Protein AF-0000000078317691 (afdb_homodimer)

Solvent-ac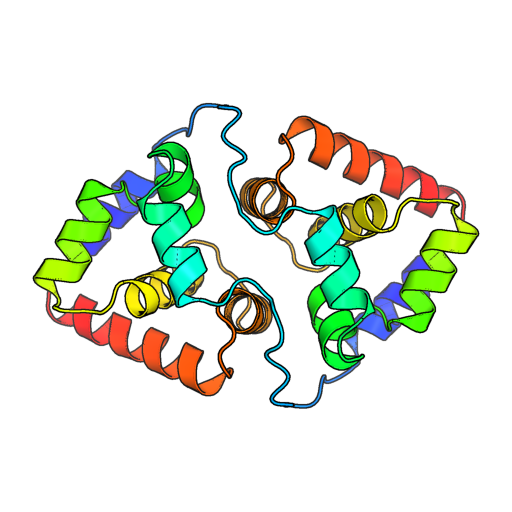cessible surface area (backbone atoms only — not comparable to full-atom values): 12173 Å² total; per-residue (Å²): 86,66,66,56,52,47,52,53,57,37,72,66,60,82,76,79,95,65,97,73,75,75,68,93,57,38,27,57,63,46,44,48,50,39,68,72,48,52,55,63,53,17,33,73,66,56,50,32,47,50,68,57,47,53,49,49,29,61,74,67,70,43,56,65,43,53,52,49,54,32,37,38,46,70,74,64,66,47,52,65,68,58,50,22,64,52,36,48,44,55,65,67,58,52,52,50,37,46,56,49,46,53,53,56,52,68,70,82,89,67,64,54,51,47,50,54,59,40,72,68,61,81,77,80,95,66,96,71,73,74,67,92,56,38,25,57,62,46,44,50,50,40,68,70,48,52,53,64,51,18,32,71,65,56,49,32,48,48,67,58,47,52,49,48,29,59,72,69,69,44,57,65,42,53,52,49,55,30,35,38,45,71,74,64,68,47,51,65,69,58,50,22,63,53,37,47,45,56,64,66,59,52,52,50,39,45,57,49,48,54,53,54,53,68,70,81

Foldseek 3Di:
DVVVVVVVVVVPDDDDFDLDQDDPQAQQNVLVCQLPDDQVSCCVQQVDGSVVLVVLCVVVVHDSSLSSLLSNCPPVVDDLVVSCRRNSHGSVSSVVSNVVVVVVVVVD/DVVVVVVVVVVPDDDDFDLDQDDPQAQQNVLVCQLPDDQVSCCVQQVDGSVVLVVLCVVVVHDSSLSSLQSNCPPVVDDLVVSCRRNSHGSVSSVVSNVVVVVVVVVD

Radius of gyration: 17.93 Å; Cα contacts (8 Å, |Δi|>4): 221; chains: 2; bounding box: 37×53×37 Å

Secondary structure (DSSP, 8-state):
-HHHHHHHHHHH-----------SS-HHHHHHHHHHS-HHHHHHHHSS-HHHHHHHHHHHT--HHHHHHHHHHHHS---HHHHHHHHT--HHHHHHHHHHHHHHHHT-/-HHHHHHHHHHH-----------SS-HHHHHHHHHHS-HHHHHHHHSS-HHHHHHHHHHHT--HHHHHHHHHHHHS---HHHHHHHHT--HHHHHHHHHHHHHHHHT-

Organism: Daucus carota subsp. sativus (NCBI:txid79200)

pLDDT: mean 83.87, std 16.39, range [43.81, 97.81]

Nearest PDB structures (foldseek):
  6jcy-assembly1_F  TM=4.961E-01  e=3.435E-01  Mycobacterium tuberculosis H37Rv
  5clv-assembly4_M  TM=7.300E-01  e=2.272E+00  Escherichia coli
  5cm3-assembly1_B  TM=6.932E-01  e=5.842E+00  Escherichia coli
  6jcy-assembly1_F  TM=4.966E-01  e=4.330E-01  Mycobacterium tuberculosis H37Rv
  5clv-assembly4_M  TM=7.297E-01  e=2.811E+00  Escherichia coli

Sequence (216 aa):
MIMYCYLRKIRSSSVPRIRDNTSSLPGFPYTLELLEGSNTQCQEMMRLSRVAYIEICNHFKQLEEKMAIFLHVISHNDRVIKVKRRFQHATHIVHKYFSRGFEWNDGVMIMYCYLRKIRSSSVPRIRDNTSSLPGFPYTLELLEGSNTQCQEMMRLSRVAYIEICNHFKQLEEKMAIFLHVISHNDRVIKVKRRFQHATHIVHKYFSRGFEWNDGV

Structure (mmCIF, N/CA/C/O backbone):
data_AF-0000000078317691-model_v1
#
loop_
_entity.id
_entity.type
_entity.pdbx_description
1 polymer 'Uncharacterized protein'
#
loop_
_atom_site.group_PDB
_atom_site.id
_atom_site.type_symbol
_atom_site.label_atom_id
_atom_site.label_alt_id
_atom_site.label_comp_id
_atom_site.label_asym_id
_atom_site.label_entity_id
_atom_site.label_seq_id
_atom_site.pdbx_PDB_ins_code
_atom_site.Cartn_x
_atom_site.Cartn_y
_atom_site.Cartn_z
_atom_site.occupancy
_atom_site.B_iso_or_equiv
_atom_site.auth_seq_id
_atom_site.auth_comp_id
_atom_site.auth_asym_id
_atom_site.auth_atom_id
_atom_site.pdbx_PDB_model_num
ATOM 1 N N . MET A 1 1 ? -2.846 28.656 -1.877 1 49.59 1 MET A N 1
ATOM 2 C CA . MET A 1 1 ? -1.564 28.875 -2.543 1 49.59 1 MET A CA 1
ATOM 3 C C . MET A 1 1 ? -0.485 27.969 -1.965 1 49.59 1 MET A C 1
ATOM 5 O O . MET A 1 1 ? 0.273 27.359 -2.711 1 49.59 1 MET A O 1
ATOM 9 N N . ILE A 1 2 ? -0.517 27.812 -0.645 1 52.53 2 ILE A N 1
ATOM 10 C CA . ILE A 1 2 ? 0.528 27.078 0.05 1 52.53 2 ILE A CA 1
ATOM 11 C C . ILE A 1 2 ? 0.474 25.609 -0.361 1 52.53 2 ILE A C 1
ATOM 13 O O . ILE A 1 2 ? 1.507 25 -0.655 1 52.53 2 ILE A O 1
ATOM 17 N N . MET A 1 3 ? -0.75 25.172 -0.416 1 55.94 3 MET A N 1
ATOM 18 C CA . MET A 1 3 ? -0.899 23.766 -0.765 1 55.94 3 MET A CA 1
ATOM 19 C C . MET A 1 3 ? -0.457 23.5 -2.201 1 55.94 3 MET A C 1
ATOM 21 O O . MET A 1 3 ? 0.204 22.5 -2.484 1 55.94 3 MET A O 1
ATOM 25 N N . TYR A 1 4 ? -0.917 24.531 -2.965 1 56.47 4 TYR A N 1
ATOM 26 C CA . TYR A 1 4 ? -0.546 24.406 -4.371 1 56.47 4 TYR A CA 1
ATOM 27 C C . TYR A 1 4 ? 0.968 24.453 -4.539 1 56.47 4 TYR A C 1
ATOM 29 O O . TYR A 1 4 ? 1.532 23.688 -5.324 1 56.47 4 TYR A O 1
ATOM 37 N N . CYS A 1 5 ? 1.5 25.453 -3.85 1 52.16 5 CYS A N 1
ATOM 38 C CA . CYS A 1 5 ? 2.951 25.578 -3.939 1 52.16 5 CYS A CA 1
ATOM 39 C C . CYS A 1 5 ? 3.639 24.297 -3.453 1 52.16 5 CYS A C 1
ATOM 41 O O . CYS A 1 5 ? 4.617 23.859 -4.051 1 52.16 5 CYS A O 1
ATOM 43 N N . TYR A 1 6 ? 3.041 23.875 -2.482 1 53.47 6 TYR A N 1
ATOM 44 C CA . TYR A 1 6 ? 3.627 22.672 -1.906 1 53.47 6 TYR A CA 1
ATOM 45 C C . TYR A 1 6 ? 3.461 21.484 -2.846 1 53.47 6 TYR A C 1
ATOM 47 O O . TYR A 1 6 ? 4.398 20.703 -3.041 1 53.47 6 TYR A O 1
ATOM 55 N N . LEU A 1 7 ? 2.338 21.531 -3.521 1 57.78 7 LEU A N 1
ATOM 56 C CA . LEU A 1 7 ? 2.057 20.438 -4.445 1 57.78 7 LEU A CA 1
ATOM 57 C C . LEU A 1 7 ? 3.008 20.484 -5.637 1 57.78 7 LEU A C 1
ATOM 59 O O . LEU A 1 7 ? 3.414 19.438 -6.145 1 57.78 7 LEU A O 1
ATOM 63 N N . ARG A 1 8 ? 3.297 21.688 -6.012 1 53.69 8 ARG A N 1
ATOM 64 C CA . ARG A 1 8 ? 4.219 21.859 -7.133 1 53.69 8 ARG A CA 1
ATOM 65 C C . ARG A 1 8 ? 5.625 21.391 -6.762 1 53.69 8 ARG A C 1
ATOM 67 O O . ARG A 1 8 ? 6.312 20.766 -7.57 1 53.69 8 ARG A O 1
ATOM 74 N N . LYS A 1 9 ? 6.059 21.844 -5.707 1 54.41 9 LYS A N 1
ATOM 75 C CA . LYS A 1 9 ? 7.391 21.438 -5.254 1 54.41 9 LYS A CA 1
ATOM 76 C C . LYS A 1 9 ? 7.5 19.922 -5.141 1 54.41 9 LYS A C 1
ATOM 78 O O . LYS A 1 9 ? 8.547 19.359 -5.434 1 54.41 9 LYS A O 1
ATOM 83 N N . ILE A 1 10 ? 6.426 19.359 -4.852 1 54.22 10 ILE A N 1
ATOM 84 C CA . ILE A 1 10 ? 6.359 17.906 -4.668 1 54.22 10 ILE A CA 1
ATOM 85 C C . ILE A 1 10 ? 6.66 17.219 -5.992 1 54.22 10 ILE A C 1
ATOM 87 O O . ILE A 1 10 ? 7.363 16.203 -6.02 1 54.22 10 ILE A O 1
ATOM 91 N N . ARG A 1 11 ? 6.215 17.734 -7.012 1 53.94 11 ARG A N 1
ATOM 92 C CA . ARG A 1 11 ? 6.336 17.062 -8.305 1 53.94 11 ARG A CA 1
ATOM 93 C C . ARG A 1 11 ? 7.781 17.078 -8.797 1 53.94 11 ARG A C 1
ATOM 95 O O . ARG A 1 11 ? 8.188 16.203 -9.57 1 53.94 11 ARG A O 1
ATOM 102 N N . SER A 1 12 ? 8.539 17.969 -8.414 1 48.34 12 SER A N 1
ATOM 103 C CA . SER A 1 12 ? 9.836 18.172 -9.047 1 48.34 12 SER A CA 1
ATOM 104 C C . SER A 1 12 ? 10.93 17.359 -8.352 1 48.34 12 SER A C 1
ATOM 106 O O . SER A 1 12 ? 12.07 17.312 -8.82 1 48.34 12 SER A O 1
ATOM 108 N N . SER A 1 13 ? 10.75 16.812 -7.27 1 48.06 13 SER A N 1
ATOM 109 C CA . SER A 1 13 ? 11.953 16.312 -6.602 1 48.06 13 SER A CA 1
ATOM 110 C C . SER A 1 13 ? 12.234 14.859 -6.965 1 48.06 13 SER A C 1
ATOM 112 O O . SER A 1 13 ? 11.383 13.992 -6.77 1 48.06 13 SER A O 1
ATOM 114 N N . SER A 1 14 ? 13.242 14.711 -7.777 1 49.84 14 SER A N 1
ATOM 115 C CA . SER A 1 14 ? 13.797 13.398 -8.078 1 49.84 14 SER A CA 1
ATOM 116 C C . SER A 1 14 ? 14.203 12.664 -6.801 1 49.84 14 SER A C 1
ATOM 118 O O . SER A 1 14 ? 14.906 13.227 -5.957 1 49.84 14 SER A O 1
ATOM 120 N N . VAL A 1 15 ? 13.617 11.711 -6.312 1 54.59 15 VAL A N 1
ATOM 121 C CA . VAL A 1 15 ? 13.938 10.961 -5.098 1 54.59 15 VAL A CA 1
ATOM 122 C C . VAL A 1 15 ? 15.125 10.039 -5.352 1 54.59 15 VAL A C 1
ATOM 124 O O . VAL A 1 15 ? 15.117 9.266 -6.312 1 54.59 15 VAL A O 1
ATOM 127 N N . PRO A 1 16 ? 16.234 10.188 -4.609 1 54.75 16 PRO A N 1
ATOM 128 C CA . PRO A 1 16 ? 17.391 9.305 -4.738 1 54.75 16 PRO A CA 1
ATOM 129 C C . PRO A 1 16 ? 17.062 7.852 -4.391 1 54.75 16 PRO A C 1
ATOM 131 O O . PRO A 1 16 ? 16.203 7.598 -3.547 1 54.75 16 PRO A O 1
ATOM 134 N N . ARG A 1 17 ? 17.812 6.805 -4.965 1 56.44 17 ARG A N 1
ATOM 135 C CA . ARG A 1 17 ? 17.672 5.367 -4.773 1 56.44 17 ARG A CA 1
ATOM 136 C C . ARG A 1 17 ? 18.375 4.918 -3.49 1 56.44 17 ARG A C 1
ATOM 138 O O . ARG A 1 17 ? 19.594 4.996 -3.381 1 56.44 17 ARG A O 1
ATOM 145 N N . ILE A 1 18 ? 17.844 4.961 -2.373 1 60.88 18 ILE A N 1
ATOM 146 C CA . ILE A 1 18 ? 18.422 4.465 -1.137 1 60.88 18 ILE A CA 1
ATOM 147 C C . ILE A 1 18 ? 17.672 3.219 -0.671 1 60.88 18 ILE A C 1
ATOM 149 O O . ILE A 1 18 ? 16.453 3.158 -0.756 1 60.88 18 ILE A O 1
ATOM 153 N N . ARG A 1 19 ? 18.656 2.227 -0.331 1 66.25 19 ARG A N 1
ATOM 154 C CA . ARG A 1 19 ? 18.047 1.061 0.309 1 66.25 19 ARG A CA 1
ATOM 155 C C . ARG A 1 19 ? 17.5 1.416 1.683 1 66.25 19 ARG A C 1
ATOM 157 O O . ARG A 1 19 ? 18.25 1.739 2.602 1 66.25 19 ARG A O 1
ATOM 164 N N . ASP A 1 20 ? 16.406 1.668 1.854 1 86.5 20 ASP A N 1
ATOM 165 C CA . ASP A 1 20 ? 15.781 2.098 3.1 1 86.5 20 ASP A 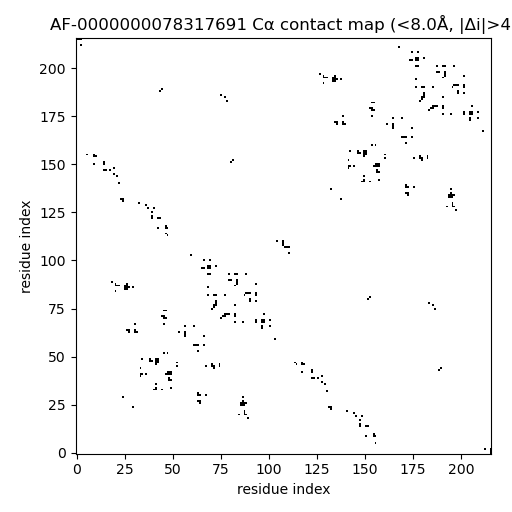CA 1
ATOM 166 C C . ASP A 1 20 ? 14.477 1.347 3.348 1 86.5 20 ASP A C 1
ATOM 168 O O . ASP A 1 20 ? 13.453 1.956 3.676 1 86.5 20 ASP A O 1
ATOM 172 N N . ASN A 1 21 ? 14.711 -0.039 3.254 1 88.69 21 ASN A N 1
ATOM 173 C CA . ASN A 1 21 ? 13.586 -0.915 3.562 1 88.69 21 ASN A CA 1
ATOM 174 C C . ASN A 1 21 ? 13.5 -1.21 5.059 1 88.69 21 ASN A C 1
ATOM 176 O O . ASN A 1 21 ? 14.242 -2.047 5.574 1 88.69 21 ASN A O 1
ATOM 180 N N . THR A 1 22 ? 12.578 -0.53 5.758 1 92.81 22 THR A N 1
ATOM 181 C CA . THR A 1 22 ? 12.547 -0.601 7.215 1 92.81 22 THR A CA 1
ATOM 182 C C . THR A 1 22 ? 11.148 -0.937 7.715 1 92.81 22 THR A C 1
ATOM 184 O O . THR A 1 22 ? 10.891 -0.909 8.922 1 92.81 22 THR A O 1
ATOM 187 N N . SER A 1 23 ? 10.242 -1.261 6.848 1 96 23 SER A N 1
ATOM 188 C CA . SER A 1 23 ? 8.867 -1.488 7.285 1 96 23 SER A CA 1
ATOM 189 C C . SER A 1 23 ? 8.758 -2.752 8.133 1 96 23 SER A C 1
ATOM 191 O O . SER A 1 23 ? 9.414 -3.756 7.848 1 96 23 SER A O 1
ATOM 193 N N . SER A 1 24 ? 7.902 -2.723 9.07 1 96.62 24 SER A N 1
ATOM 194 C CA . SER A 1 24 ? 7.68 -3.85 9.977 1 96.62 24 SER A CA 1
ATOM 195 C C . SER A 1 24 ? 6.859 -4.941 9.297 1 96.62 24 SER A C 1
ATOM 197 O O . SER A 1 24 ? 6.723 -6.043 9.836 1 96.62 24 SER A O 1
ATOM 199 N N . LEU A 1 25 ? 6.355 -4.699 8.188 1 97.31 25 LEU A N 1
ATOM 200 C CA . LEU A 1 25 ? 5.598 -5.684 7.414 1 97.31 25 LEU A CA 1
ATOM 201 C C . LEU A 1 25 ? 6.145 -5.801 5.996 1 97.31 25 LEU A C 1
ATOM 203 O O . LEU A 1 25 ? 5.547 -5.277 5.051 1 97.31 25 LEU A O 1
ATOM 207 N N . PRO A 1 26 ? 7.188 -6.609 5.832 1 97.19 26 PRO A N 1
ATOM 208 C CA . PRO A 1 26 ? 7.777 -6.75 4.5 1 97.19 26 PRO A CA 1
ATOM 209 C C . PRO A 1 26 ? 6.922 -7.598 3.562 1 97.19 26 PRO A C 1
ATOM 211 O O . PRO A 1 26 ? 5.871 -8.102 3.965 1 97.19 26 PRO A O 1
ATOM 214 N N . GLY A 1 27 ? 7.402 -7.75 2.373 1 97.12 27 GLY A N 1
ATOM 215 C CA . GLY A 1 27 ? 6.629 -8.297 1.269 1 97.12 27 GLY A CA 1
ATOM 216 C C . GLY A 1 27 ? 6.105 -9.695 1.536 1 97.12 27 GLY A C 1
ATOM 217 O O . GLY A 1 27 ? 4.934 -9.984 1.293 1 97.12 27 GLY A O 1
ATOM 218 N N . PHE A 1 28 ? 6.973 -10.547 2.064 1 96.5 28 PHE A N 1
ATOM 219 C CA . PHE A 1 28 ? 6.578 -11.945 2.234 1 96.5 28 PHE A CA 1
ATOM 220 C C . PHE A 1 28 ? 5.531 -12.078 3.334 1 96.5 28 PHE A C 1
ATOM 222 O O . PHE A 1 28 ? 4.449 -12.625 3.105 1 96.5 28 PHE A O 1
ATOM 229 N N . PRO A 1 29 ? 5.719 -11.539 4.492 1 97.38 29 PRO A N 1
ATOM 230 C CA . PRO A 1 29 ? 4.688 -11.586 5.531 1 97.38 29 PRO A CA 1
ATOM 231 C C . PRO A 1 29 ? 3.387 -10.906 5.098 1 97.38 29 PRO A C 1
ATOM 233 O O . PRO A 1 29 ? 2.299 -11.398 5.418 1 97.38 29 PRO A O 1
ATOM 236 N N . TYR A 1 30 ? 3.471 -9.82 4.398 1 97.5 30 TYR A N 1
ATOM 237 C CA . TYR A 1 30 ? 2.283 -9.164 3.865 1 97.5 30 TYR A CA 1
ATOM 238 C C . TYR A 1 30 ? 1.489 -10.109 2.971 1 97.5 30 TYR A C 1
ATOM 240 O O . TYR A 1 30 ? 0.264 -10.195 3.082 1 97.5 30 TYR A O 1
ATOM 248 N N . THR A 1 31 ? 2.213 -10.812 2.131 1 97.75 31 THR A N 1
ATOM 249 C CA . THR A 1 31 ? 1.567 -11.742 1.213 1 97.75 31 THR A CA 1
ATOM 250 C C . THR A 1 31 ? 0.883 -12.867 1.98 1 97.75 31 THR A C 1
ATOM 252 O O . THR A 1 31 ? -0.246 -13.25 1.661 1 97.75 31 THR A O 1
ATOM 255 N N . LEU A 1 32 ? 1.517 -13.312 2.961 1 97 32 LEU A N 1
ATOM 256 C CA . LEU A 1 32 ? 0.935 -14.383 3.771 1 97 32 LEU A CA 1
ATOM 257 C C . LEU A 1 32 ? -0.312 -13.891 4.5 1 97 32 LEU A C 1
ATOM 259 O O . LEU A 1 32 ? -1.289 -14.625 4.633 1 97 32 LEU A O 1
ATOM 263 N N . GLU A 1 33 ? -0.296 -12.688 5.035 1 96.62 33 GLU A N 1
ATOM 264 C CA . GLU A 1 33 ? -1.475 -12.109 5.676 1 96.62 33 GLU A CA 1
ATOM 265 C C . GLU A 1 33 ? -2.668 -12.094 4.723 1 96.62 33 GLU A C 1
ATOM 267 O 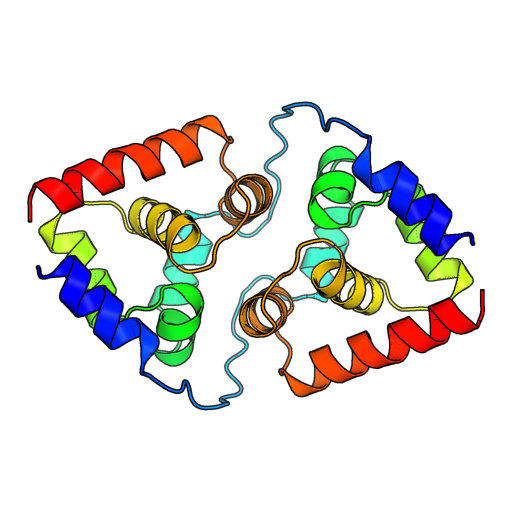O . GLU A 1 33 ? -3.801 -12.359 5.137 1 96.62 33 GLU A O 1
ATOM 272 N N . LEU A 1 34 ? -2.396 -11.734 3.465 1 96.12 34 LEU A N 1
ATOM 273 C CA . LEU A 1 34 ? -3.469 -11.695 2.475 1 96.12 34 LEU A CA 1
ATOM 274 C C . LEU A 1 34 ? -4.027 -13.094 2.225 1 96.12 34 LEU A C 1
ATOM 276 O O . LEU A 1 34 ? -5.246 -13.266 2.127 1 96.12 34 LEU A O 1
ATOM 280 N N . LEU A 1 35 ? -3.117 -14.07 2.205 1 95.38 35 LEU A N 1
ATOM 281 C CA . LEU A 1 35 ? -3.518 -15.438 1.901 1 95.38 35 LEU A CA 1
ATOM 282 C C . LEU A 1 35 ? -4.211 -16.078 3.098 1 95.38 35 LEU A C 1
ATOM 284 O O . LEU A 1 35 ? -4.98 -17.031 2.938 1 95.38 35 LEU A O 1
ATOM 288 N N . GLU A 1 36 ? -3.969 -15.547 4.258 1 94.62 36 GLU A N 1
ATOM 289 C CA . GLU A 1 36 ? -4.582 -16.078 5.473 1 94.62 36 GLU A CA 1
ATOM 290 C C . GLU A 1 36 ? -5.84 -15.289 5.84 1 94.62 36 GLU A C 1
ATOM 292 O O . GLU A 1 36 ? -6.59 -15.688 6.73 1 94.62 36 GLU A O 1
ATOM 297 N N . GLY A 1 37 ? -6.02 -14.195 5.215 1 92 37 GLY A N 1
AT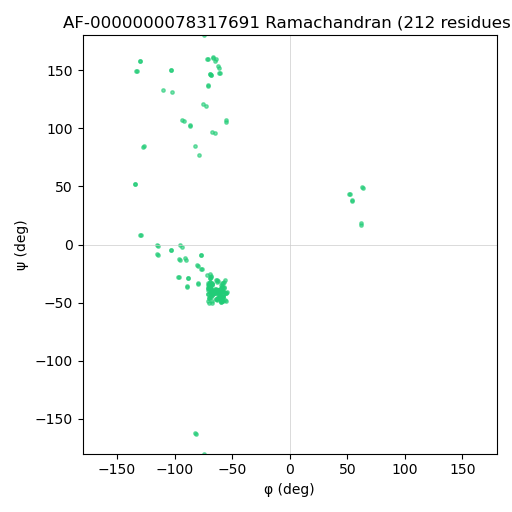OM 298 C CA . GLY A 1 37 ? -7.184 -13.367 5.465 1 92 37 GLY A CA 1
ATOM 299 C C . GLY A 1 37 ? -8.422 -13.828 4.719 1 92 37 GLY A C 1
ATOM 300 O O . GLY A 1 37 ? -8.523 -14.992 4.336 1 92 37 GLY A O 1
ATOM 301 N N . SER A 1 38 ? -9.359 -12.945 4.625 1 92.19 38 SER A N 1
ATOM 302 C CA . SER A 1 38 ? -10.609 -13.258 3.936 1 92.19 38 SER A CA 1
ATOM 303 C C . SER A 1 38 ? -10.406 -13.336 2.428 1 92.19 38 SER A C 1
ATOM 305 O O . SER A 1 38 ? -9.469 -12.742 1.893 1 92.19 38 SER A O 1
ATOM 307 N N . ASN A 1 39 ? -11.297 -13.977 1.768 1 93 39 ASN A N 1
ATOM 308 C CA . ASN A 1 39 ? -11.273 -14.016 0.309 1 93 39 ASN A CA 1
ATOM 309 C C . ASN A 1 39 ? -11.469 -12.625 -0.293 1 93 39 ASN A C 1
ATOM 311 O O . ASN A 1 39 ? -10.922 -12.32 -1.354 1 93 39 ASN A O 1
ATOM 315 N N . THR A 1 40 ? -12.211 -11.82 0.426 1 92.81 40 THR A N 1
ATOM 316 C CA . THR A 1 40 ? -12.453 -10.453 -0.026 1 92.81 40 THR A CA 1
ATOM 317 C C . THR A 1 40 ? -11.148 -9.672 -0.107 1 92.81 40 THR A C 1
ATOM 319 O O . THR A 1 40 ? -10.906 -8.953 -1.081 1 92.81 40 THR A O 1
ATOM 322 N N . GLN A 1 41 ? -10.297 -9.898 0.843 1 94.56 41 GLN A N 1
ATOM 323 C CA . GLN A 1 41 ? -9.016 -9.195 0.853 1 94.56 41 GLN A CA 1
ATOM 324 C C . GLN A 1 41 ? -8.141 -9.641 -0.313 1 94.56 41 GLN A C 1
ATOM 326 O O . GLN A 1 41 ? -7.484 -8.812 -0.955 1 94.56 41 GLN A O 1
ATOM 331 N N . CYS A 1 42 ? -8.109 -10.875 -0.531 1 94.44 42 CYS A N 1
ATOM 332 C CA . CYS A 1 42 ? -7.32 -11.406 -1.634 1 94.44 42 CYS A CA 1
ATOM 333 C C . CYS A 1 42 ? -7.824 -10.875 -2.973 1 94.44 42 CYS A C 1
ATOM 335 O O . CYS A 1 42 ? -7.035 -10.438 -3.811 1 94.44 42 CYS A O 1
ATOM 337 N N . GLN A 1 43 ? -9.156 -10.906 -3.135 1 93.81 43 GLN A N 1
ATOM 338 C CA . GLN A 1 43 ? -9.766 -10.406 -4.363 1 93.81 43 GLN A CA 1
ATOM 339 C C . GLN A 1 43 ? -9.461 -8.922 -4.559 1 93.81 43 GLN A C 1
ATOM 341 O O . GLN A 1 43 ? -9.148 -8.492 -5.672 1 93.81 43 GLN A O 1
ATOM 346 N N . GLU A 1 44 ? -9.562 -8.234 -3.516 1 92.94 44 GLU A N 1
ATOM 347 C CA . GLU A 1 44 ? -9.352 -6.793 -3.602 1 92.94 44 GLU A CA 1
ATOM 348 C C . GLU A 1 44 ? -7.895 -6.465 -3.898 1 92.94 44 GLU A C 1
ATOM 350 O O . GLU A 1 44 ? -7.602 -5.555 -4.68 1 92.94 44 GLU A O 1
ATOM 355 N N . MET A 1 45 ? -6.992 -7.215 -3.307 1 94.56 45 MET A N 1
ATOM 356 C CA . MET A 1 45 ? -5.59 -6.816 -3.377 1 94.56 45 MET A CA 1
ATOM 357 C C . MET A 1 45 ? -4.875 -7.539 -4.512 1 94.56 45 MET A C 1
ATOM 359 O O . MET A 1 45 ? -3.926 -7.012 -5.09 1 94.56 45 MET A O 1
ATOM 363 N N . MET A 1 46 ? -5.344 -8.742 -4.855 1 93.31 46 MET A N 1
ATOM 364 C CA . MET A 1 46 ? -4.633 -9.562 -5.832 1 93.31 46 MET A CA 1
ATOM 365 C C . MET A 1 46 ? -5.473 -9.766 -7.09 1 93.31 46 MET A C 1
ATOM 367 O O . MET A 1 46 ? -5.004 -10.344 -8.07 1 93.31 46 MET A O 1
ATOM 371 N N . ARG A 1 47 ? -6.629 -9.367 -7.031 1 91.5 47 ARG A N 1
ATOM 372 C CA . ARG A 1 47 ? -7.57 -9.5 -8.141 1 91.5 47 ARG A CA 1
ATOM 373 C C . ARG A 1 47 ? -7.812 -10.969 -8.477 1 91.5 47 ARG A C 1
ATOM 375 O O . ARG A 1 47 ? -8.227 -11.289 -9.594 1 91.5 47 ARG A O 1
ATOM 382 N N . LEU A 1 48 ? -7.48 -11.867 -7.605 1 92.75 48 LEU A N 1
ATOM 383 C CA . LEU A 1 48 ? -7.742 -13.305 -7.652 1 92.75 48 LEU A CA 1
ATOM 384 C C . LEU A 1 48 ? -8.305 -13.797 -6.32 1 92.75 48 LEU A C 1
ATOM 386 O O . LEU A 1 48 ? -8.023 -13.211 -5.27 1 92.75 48 LEU A O 1
ATOM 390 N N . SER A 1 49 ? -9.188 -14.883 -6.434 1 92.19 49 SER A N 1
ATOM 391 C CA . SER A 1 49 ? -9.531 -15.57 -5.195 1 92.19 49 SER A CA 1
ATOM 392 C C . SER A 1 49 ? -8.305 -16.219 -4.566 1 92.19 49 SER A C 1
ATOM 394 O O . SER A 1 49 ? -7.316 -16.484 -5.254 1 92.19 49 SER A O 1
ATOM 396 N N . ARG A 1 50 ? -8.422 -16.469 -3.342 1 94.56 50 ARG A N 1
ATOM 397 C CA . ARG A 1 50 ? -7.332 -17.109 -2.623 1 94.56 50 ARG A CA 1
ATOM 398 C C . ARG A 1 50 ? -6.957 -18.438 -3.277 1 94.56 50 ARG A C 1
ATOM 400 O O . ARG A 1 50 ? -5.777 -18.719 -3.494 1 94.56 50 ARG A O 1
ATOM 407 N N . VAL A 1 51 ? -7.91 -19.25 -3.576 1 93.5 51 VAL A N 1
ATOM 408 C CA . VAL A 1 51 ? -7.695 -20.578 -4.164 1 93.5 51 VAL A CA 1
ATOM 409 C C . VAL A 1 51 ? -7.031 -20.422 -5.531 1 93.5 51 VAL A C 1
ATOM 411 O O . VAL A 1 51 ? -6.059 -21.125 -5.828 1 93.5 51 VAL A O 1
ATOM 414 N N . ALA A 1 52 ? -7.527 -19.516 -6.359 1 93.25 52 ALA A N 1
ATOM 415 C CA . ALA A 1 52 ? -6.961 -19.281 -7.688 1 93.25 52 ALA A CA 1
ATOM 416 C C . ALA A 1 52 ? -5.516 -18.812 -7.594 1 93.25 52 ALA A C 1
ATOM 418 O O . ALA A 1 52 ? -4.656 -19.25 -8.352 1 93.25 52 ALA A O 1
ATOM 419 N N . TYR A 1 53 ? -5.273 -17.938 -6.629 1 94.19 53 TYR A N 1
ATOM 420 C CA . TYR A 1 53 ? -3.922 -17.438 -6.41 1 94.19 53 TYR A CA 1
ATOM 421 C C . TYR A 1 53 ? -2.963 -18.578 -6.086 1 94.19 53 TYR A C 1
ATOM 423 O O . TYR A 1 53 ? -1.893 -18.688 -6.688 1 94.19 53 TYR A O 1
ATOM 431 N N . ILE A 1 54 ? -3.342 -19.406 -5.176 1 93.94 54 ILE A N 1
ATOM 432 C CA . ILE A 1 54 ? -2.506 -20.516 -4.73 1 93.94 54 ILE A CA 1
ATOM 433 C C . ILE A 1 54 ? -2.299 -21.5 -5.883 1 93.94 54 ILE A C 1
ATOM 435 O O . ILE A 1 54 ? -1.19 -22 -6.086 1 93.94 54 ILE A O 1
ATOM 439 N N . GLU A 1 55 ? -3.318 -21.719 -6.621 1 92.12 55 GLU A N 1
ATOM 440 C CA . GLU A 1 55 ? -3.232 -22.625 -7.758 1 92.12 55 GLU A CA 1
ATOM 441 C C . GLU A 1 55 ? -2.256 -22.109 -8.812 1 92.12 55 GLU A C 1
ATOM 443 O O . GLU A 1 55 ? -1.479 -22.875 -9.375 1 92.12 55 GLU A O 1
ATOM 448 N N . ILE A 1 56 ? -2.316 -20.859 -9.031 1 89.75 56 ILE A N 1
ATOM 449 C CA . ILE A 1 56 ? -1.438 -20.25 -10.023 1 89.75 56 ILE A CA 1
ATOM 450 C C . ILE A 1 56 ? 0.008 -20.297 -9.539 1 89.75 56 ILE A C 1
ATOM 452 O O . ILE A 1 56 ? 0.919 -20.625 -10.305 1 89.75 56 ILE A O 1
ATOM 456 N N . CYS A 1 57 ? 0.221 -19.953 -8.281 1 92.5 57 CYS A N 1
ATOM 457 C CA . CYS A 1 57 ? 1.56 -20.047 -7.711 1 92.5 57 CYS A CA 1
ATOM 458 C C . CYS A 1 57 ? 2.115 -21.469 -7.863 1 92.5 57 CYS A C 1
ATOM 460 O O . CYS A 1 57 ? 3.275 -21.641 -8.234 1 92.5 57 CYS A O 1
ATOM 462 N N . ASN A 1 58 ? 1.261 -22.484 -7.629 1 90.19 58 ASN A N 1
ATOM 463 C CA . ASN A 1 58 ? 1.676 -23.891 -7.734 1 90.19 58 ASN A CA 1
ATOM 464 C C . ASN A 1 58 ? 1.956 -24.281 -9.18 1 90.19 58 ASN A C 1
ATOM 466 O O . ASN A 1 58 ? 2.932 -24.984 -9.461 1 90.19 58 ASN A O 1
ATOM 470 N N . HIS A 1 59 ? 1.149 -23.828 -10.023 1 86.31 59 HIS A N 1
ATOM 471 C CA . HIS A 1 59 ? 1.279 -24.172 -11.438 1 86.31 59 HIS A CA 1
ATOM 472 C C . HIS A 1 59 ? 2.578 -23.609 -12.016 1 86.31 59 HIS A C 1
ATOM 474 O O . HIS A 1 59 ? 3.293 -24.312 -12.734 1 86.31 59 HIS A O 1
ATOM 480 N N . PHE A 1 60 ? 2.945 -22.406 -11.656 1 85.69 60 PHE A N 1
ATOM 481 C CA . PHE A 1 60 ? 4.121 -21.75 -12.211 1 85.69 60 PHE A CA 1
ATOM 482 C C . PHE A 1 60 ? 5.332 -21.953 -11.312 1 85.69 60 PHE A C 1
ATOM 484 O O . PHE A 1 60 ? 6.438 -21.516 -11.648 1 85.69 60 PHE A O 1
ATOM 491 N N . LYS A 1 61 ? 5.098 -22.656 -10.211 1 87.94 61 LYS A N 1
ATOM 492 C CA . LYS A 1 61 ? 6.156 -22.891 -9.234 1 87.94 61 LYS A CA 1
ATOM 493 C C . LYS A 1 61 ? 6.832 -21.594 -8.828 1 87.94 61 LYS A C 1
ATOM 495 O O . LYS A 1 61 ? 8.062 -21.484 -8.867 1 87.94 61 LYS A O 1
ATOM 500 N N . GLN A 1 62 ? 6.062 -20.562 -8.586 1 87.38 62 GLN A N 1
ATOM 501 C CA . GLN A 1 62 ? 6.539 -19.266 -8.133 1 87.38 62 GLN A CA 1
ATOM 502 C C . GLN A 1 62 ? 6.289 -19.078 -6.641 1 87.38 62 GLN A C 1
ATOM 504 O O . GLN A 1 62 ? 5.285 -19.562 -6.109 1 87.38 62 GLN A O 1
ATOM 509 N N . LEU A 1 63 ? 7.172 -18.328 -6.145 1 89.81 63 LEU A N 1
ATOM 510 C CA . LEU A 1 63 ? 6.953 -17.938 -4.754 1 89.81 63 LEU A CA 1
ATOM 511 C C . LEU A 1 63 ? 5.766 -16.984 -4.641 1 89.81 63 LEU A C 1
ATOM 513 O O . LEU A 1 63 ? 5.574 -16.109 -5.492 1 89.81 63 LEU A O 1
ATOM 517 N N . GLU A 1 64 ? 5.078 -17.094 -3.568 1 93.56 64 GLU A N 1
ATOM 518 C CA . GLU A 1 64 ? 3.855 -16.328 -3.348 1 93.56 64 GLU A CA 1
ATOM 519 C C . GLU A 1 64 ? 4.125 -14.828 -3.426 1 93.56 64 GLU A C 1
ATOM 521 O O . GLU A 1 64 ? 3.355 -14.086 -4.039 1 93.56 64 GLU A O 1
ATOM 526 N N . GLU A 1 65 ? 5.234 -14.445 -2.869 1 95.81 65 GLU A N 1
ATOM 527 C CA . GLU A 1 65 ? 5.527 -13.016 -2.881 1 95.81 65 GLU A CA 1
ATOM 528 C C . GLU A 1 65 ? 5.801 -12.516 -4.301 1 95.81 65 GLU A C 1
ATOM 530 O O . GLU A 1 65 ? 5.422 -11.398 -4.656 1 95.81 65 GLU A O 1
ATOM 535 N N . LYS A 1 66 ? 6.484 -13.281 -5.066 1 94.94 66 LYS A N 1
ATOM 536 C CA . LYS A 1 66 ? 6.824 -12.875 -6.426 1 94.94 66 LYS A CA 1
ATOM 537 C C . LYS A 1 66 ? 5.57 -12.68 -7.27 1 94.94 66 LYS A C 1
ATOM 539 O O . LYS A 1 66 ? 5.484 -11.719 -8.047 1 94.94 66 LYS A O 1
ATOM 544 N N . MET A 1 67 ? 4.668 -13.547 -7.098 1 94.25 67 MET A N 1
ATOM 545 C CA . MET A 1 67 ? 3.389 -13.43 -7.797 1 94.25 67 MET A CA 1
ATOM 546 C C . MET A 1 67 ? 2.623 -12.203 -7.324 1 94.25 67 MET A C 1
ATOM 548 O O . MET A 1 67 ? 2.018 -11.492 -8.133 1 94.25 67 MET A O 1
ATOM 552 N N . ALA A 1 68 ? 2.67 -11.977 -6.047 1 96.19 68 ALA A N 1
ATOM 553 C CA . ALA A 1 68 ? 1.987 -10.805 -5.496 1 96.19 68 ALA A CA 1
ATOM 554 C C . ALA A 1 68 ? 2.553 -9.516 -6.082 1 96.19 68 ALA A C 1
ATOM 556 O O . ALA A 1 68 ? 1.799 -8.617 -6.457 1 96.19 68 ALA A O 1
ATOM 557 N N . ILE A 1 69 ? 3.85 -9.445 -6.145 1 95.94 69 ILE A N 1
ATOM 558 C CA . ILE A 1 69 ? 4.5 -8.273 -6.723 1 95.94 69 ILE A CA 1
ATOM 559 C C . ILE A 1 69 ? 4.039 -8.086 -8.164 1 95.94 69 ILE A C 1
ATOM 561 O O . ILE A 1 69 ? 3.635 -6.992 -8.555 1 95.94 69 ILE A O 1
ATOM 565 N N . PHE A 1 70 ? 4.059 -9.141 -8.961 1 94.25 70 PHE A N 1
ATOM 566 C CA . PHE A 1 70 ? 3.646 -9.102 -10.359 1 94.25 70 PHE A CA 1
ATOM 567 C C . PHE A 1 70 ? 2.205 -8.617 -10.484 1 94.25 70 PHE A C 1
ATOM 569 O O . PHE A 1 70 ? 1.911 -7.715 -11.266 1 94.25 70 PHE A O 1
ATOM 576 N N . LEU A 1 71 ? 1.301 -9.094 -9.695 1 93.25 71 LEU A N 1
ATOM 577 C CA . LEU A 1 71 ? -0.119 -8.773 -9.789 1 93.25 71 LEU A CA 1
ATOM 578 C C . LEU A 1 71 ? -0.385 -7.34 -9.344 1 93.25 71 LEU A C 1
ATOM 580 O O . LEU A 1 71 ? -1.274 -6.676 -9.883 1 93.25 71 LEU A O 1
ATOM 584 N N . HIS A 1 72 ? 0.351 -6.867 -8.281 1 93.88 72 HIS A N 1
ATOM 585 C CA . HIS A 1 72 ? 0.203 -5.477 -7.867 1 93.88 72 HIS A CA 1
ATOM 586 C C . HIS A 1 72 ? 0.54 -4.52 -9.008 1 93.88 72 HIS A C 1
ATOM 588 O O . HIS A 1 72 ? -0.139 -3.51 -9.195 1 93.88 72 HIS A O 1
ATOM 594 N N . VAL A 1 73 ? 1.501 -4.875 -9.773 1 92.12 73 VAL A N 1
ATOM 595 C CA . VAL A 1 73 ? 1.934 -4.012 -10.867 1 92.12 73 VAL A CA 1
ATOM 596 C C . VAL A 1 73 ? 0.874 -4 -11.961 1 92.12 73 VAL A C 1
ATOM 598 O O . VAL A 1 73 ? 0.477 -2.934 -12.438 1 92.12 73 VAL A O 1
ATOM 601 N N . ILE A 1 74 ? 0.333 -5.047 -12.297 1 88.44 74 ILE A N 1
ATOM 602 C CA . ILE A 1 74 ? -0.516 -5.133 -13.484 1 88.44 74 ILE A CA 1
ATOM 603 C C . ILE A 1 74 ? -1.959 -4.805 -13.109 1 88.44 74 ILE A C 1
ATOM 605 O O . ILE A 1 74 ? -2.689 -4.199 -13.898 1 88.44 74 ILE A O 1
ATOM 609 N N . SER A 1 75 ? -2.479 -5.16 -11.984 1 86.81 75 SER A N 1
ATOM 610 C CA . SER A 1 75 ? -3.898 -5.098 -11.648 1 86.81 75 SER A CA 1
ATOM 611 C C . SER A 1 75 ? -4.273 -3.74 -11.07 1 86.81 75 SER A C 1
ATOM 613 O O . SER A 1 75 ? -5.418 -3.303 -11.188 1 86.81 75 SER A O 1
ATOM 615 N N . HIS A 1 76 ? -3.438 -3.037 -10.438 1 86 76 HIS A N 1
ATOM 616 C CA . HIS A 1 76 ? -3.783 -1.802 -9.742 1 86 76 HIS A CA 1
ATOM 617 C C . HIS A 1 76 ? -3.104 -0.598 -10.383 1 86 76 HIS A C 1
ATOM 619 O O . HIS A 1 76 ? -3.262 0.533 -9.922 1 86 76 HIS A O 1
ATOM 625 N N . ASN A 1 77 ? -2.396 -0.843 -11.32 1 82.25 77 ASN A N 1
ATOM 626 C CA . ASN A 1 77 ? -1.663 0.262 -11.93 1 82.25 77 ASN A CA 1
ATOM 627 C C . ASN A 1 77 ? -0.842 1.027 -10.898 1 82.25 77 ASN A C 1
ATOM 629 O O . ASN A 1 77 ? -0.845 2.26 -10.883 1 82.25 77 ASN A O 1
ATOM 633 N N . ASP A 1 78 ? -0.31 0.246 -10.008 1 88 78 ASP A N 1
ATOM 634 C CA . ASP A 1 78 ? 0.496 0.848 -8.953 1 88 78 ASP A CA 1
ATOM 635 C C . ASP A 1 78 ? 1.821 1.37 -9.5 1 88 78 ASP A C 1
ATOM 637 O O . ASP A 1 78 ? 2.455 0.718 -10.328 1 88 78 ASP A O 1
ATOM 641 N N . ARG A 1 79 ? 2.201 2.516 -9.07 1 87.94 79 ARG A N 1
ATOM 642 C CA . ARG A 1 79 ? 3.551 3.006 -9.344 1 87.94 79 ARG A CA 1
ATOM 643 C C . ARG A 1 79 ? 4.602 2.08 -8.734 1 87.94 79 ARG A C 1
ATOM 645 O O . ARG A 1 79 ? 4.375 1.483 -7.684 1 87.94 79 ARG A O 1
ATOM 652 N N . VAL A 1 80 ? 5.719 2.002 -9.398 1 90.19 80 VAL A N 1
ATOM 653 C CA . VAL A 1 80 ? 6.824 1.15 -8.977 1 90.19 80 VAL A CA 1
ATOM 654 C C . VAL A 1 80 ? 7.246 1.522 -7.555 1 90.19 80 VAL A C 1
ATOM 656 O O . VAL A 1 80 ? 7.59 0.65 -6.754 1 90.19 80 VAL A O 1
ATOM 659 N N . ILE A 1 81 ? 7.203 2.818 -7.223 1 91.69 81 ILE A N 1
ATOM 660 C CA . ILE A 1 81 ? 7.609 3.295 -5.906 1 91.69 81 ILE A CA 1
ATOM 661 C C . ILE A 1 81 ? 6.684 2.717 -4.84 1 91.69 81 ILE A C 1
ATOM 663 O O . ILE A 1 81 ? 7.137 2.326 -3.762 1 91.69 81 ILE A O 1
ATOM 667 N N . LYS A 1 82 ? 5.402 2.627 -5.129 1 93.44 82 LYS A N 1
ATOM 668 C CA . LYS A 1 82 ? 4.449 2.07 -4.172 1 93.44 82 LYS A CA 1
ATOM 669 C C . LYS A 1 82 ? 4.664 0.572 -3.984 1 93.44 82 LYS A C 1
ATOM 671 O O . LYS A 1 82 ? 4.578 0.062 -2.867 1 93.44 82 LYS A O 1
ATOM 676 N N . VAL A 1 83 ? 4.977 -0.055 -5.055 1 95.31 83 VAL A N 1
ATOM 677 C CA . VAL A 1 83 ? 5.191 -1.497 -4.992 1 95.31 83 VAL A CA 1
ATOM 678 C C . VAL A 1 83 ? 6.48 -1.793 -4.223 1 95.31 83 VAL A C 1
ATOM 680 O O . VAL A 1 83 ? 6.512 -2.689 -3.379 1 95.31 83 VAL A O 1
ATOM 683 N N . LYS A 1 84 ? 7.566 -1.06 -4.539 1 96.06 84 LYS A N 1
ATOM 684 C CA . LYS A 1 84 ? 8.836 -1.274 -3.846 1 96.06 84 LYS A CA 1
ATOM 685 C C . LYS A 1 84 ? 8.688 -1.05 -2.344 1 96.06 84 LYS A C 1
ATOM 687 O O . LYS A 1 84 ? 9.273 -1.777 -1.542 1 96.06 84 LYS A O 1
ATOM 692 N N . ARG A 1 85 ? 7.898 -0.122 -1.874 1 94.62 85 ARG A N 1
ATOM 693 C CA . ARG A 1 85 ? 7.719 0.188 -0.459 1 94.62 85 ARG A CA 1
ATOM 694 C C . ARG A 1 85 ? 6.777 -0.811 0.206 1 94.62 85 ARG A C 1
ATOM 696 O O . ARG A 1 85 ? 6.969 -1.172 1.368 1 94.62 85 ARG A O 1
ATOM 703 N N . ARG A 1 86 ? 5.82 -1.275 -0.517 1 95.56 86 ARG A N 1
ATOM 704 C CA . ARG A 1 86 ? 4.902 -2.27 0.03 1 95.56 86 ARG A CA 1
ATOM 705 C C . ARG A 1 86 ? 5.617 -3.592 0.29 1 95.56 86 ARG A C 1
ATOM 707 O O . ARG A 1 86 ? 5.445 -4.199 1.348 1 95.56 86 ARG A O 1
ATOM 714 N N . PHE A 1 87 ? 6.453 -3.928 -0.654 1 97.06 87 PHE A N 1
ATOM 715 C CA . PHE A 1 87 ? 7.051 -5.258 -0.576 1 97.06 87 PHE A CA 1
ATOM 716 C C . PHE A 1 87 ? 8.492 -5.172 -0.076 1 97.06 87 PHE A C 1
ATOM 718 O O . PHE A 1 87 ? 9.141 -6.199 0.125 1 97.06 87 PHE A O 1
ATOM 725 N N . GLN A 1 88 ? 8.945 -3.992 0.087 1 96.25 88 GLN A N 1
ATOM 726 C CA . GLN A 1 88 ? 10.242 -3.738 0.704 1 96.25 88 GLN A CA 1
ATOM 727 C C . GLN A 1 88 ? 11.375 -4.328 -0.132 1 96.25 88 GLN A C 1
ATOM 729 O O . GLN A 1 88 ? 12.227 -5.047 0.391 1 96.25 88 GLN A O 1
ATOM 734 N N . HIS A 1 89 ? 11.289 -4.023 -1.395 1 95.31 89 HIS A N 1
ATOM 735 C CA . HIS A 1 89 ? 12.336 -4.414 -2.33 1 95.31 89 HIS A CA 1
ATOM 736 C C . HIS A 1 89 ? 12.797 -3.229 -3.17 1 95.31 89 HIS A C 1
ATOM 738 O O . HIS A 1 89 ? 12.078 -2.234 -3.297 1 95.31 89 HIS A O 1
ATOM 744 N N . ALA A 1 90 ? 13.984 -3.33 -3.693 1 93.56 90 ALA A N 1
ATOM 745 C CA . ALA A 1 90 ? 14.477 -2.305 -4.609 1 93.56 90 ALA A CA 1
ATOM 746 C C . ALA A 1 90 ? 13.68 -2.305 -5.914 1 93.56 90 ALA A C 1
ATOM 748 O O . ALA A 1 90 ? 13.062 -3.311 -6.27 1 93.56 90 ALA A O 1
ATOM 749 N N . THR A 1 91 ? 13.789 -1.194 -6.605 1 93.06 91 THR A N 1
ATOM 750 C CA . THR A 1 91 ? 13.055 -1.036 -7.852 1 93.06 91 THR A CA 1
ATOM 751 C C . THR A 1 91 ? 13.508 -2.064 -8.883 1 93.06 91 THR A C 1
ATOM 753 O O . THR A 1 91 ? 12.695 -2.568 -9.664 1 93.06 91 THR A O 1
ATOM 756 N N . HIS A 1 92 ? 14.766 -2.449 -8.859 1 91.62 92 HIS A N 1
ATOM 757 C CA . HIS A 1 92 ? 15.25 -3.404 -9.852 1 91.62 92 HIS A CA 1
ATOM 758 C C . HIS A 1 92 ? 14.648 -4.789 -9.625 1 91.62 92 HIS A C 1
ATOM 760 O O . HIS A 1 92 ? 14.43 -5.539 -10.578 1 91.62 92 HIS A O 1
ATOM 766 N N . ILE A 1 93 ? 14.383 -5.156 -8.414 1 91.69 93 ILE A N 1
ATOM 767 C CA . ILE A 1 93 ? 13.758 -6.434 -8.094 1 91.69 93 ILE A CA 1
ATOM 768 C C . ILE A 1 93 ? 12.305 -6.43 -8.562 1 91.69 93 ILE A C 1
ATOM 770 O O . ILE A 1 93 ? 11.812 -7.438 -9.07 1 91.69 93 ILE A O 1
ATOM 774 N N . VAL A 1 94 ? 11.664 -5.328 -8.438 1 94.06 94 VAL A N 1
ATOM 775 C CA . VAL A 1 94 ? 10.297 -5.184 -8.914 1 94.06 94 VAL A CA 1
ATOM 776 C C . VAL A 1 94 ? 10.258 -5.348 -10.43 1 94.06 94 VAL A C 1
ATOM 778 O O . VAL A 1 94 ? 9.43 -6.094 -10.961 1 94.06 94 VAL A O 1
ATOM 781 N N . HIS A 1 95 ? 11.156 -4.691 -11.148 1 93.12 95 HIS A N 1
ATOM 782 C CA . HIS A 1 95 ? 11.234 -4.793 -12.602 1 93.12 95 HIS A CA 1
ATOM 783 C C . HIS A 1 95 ? 11.508 -6.23 -13.039 1 93.12 95 HIS A C 1
ATOM 785 O O . HIS A 1 95 ? 10.93 -6.707 -14.016 1 93.12 95 HIS A O 1
ATOM 791 N N . LYS A 1 96 ? 12.398 -6.891 -12.297 1 93.19 96 LYS A N 1
ATOM 792 C CA . LYS A 1 96 ? 12.727 -8.281 -12.594 1 93.19 96 LYS A CA 1
ATOM 793 C C . LYS A 1 96 ? 11.484 -9.164 -12.5 1 93.19 96 LYS A C 1
ATOM 795 O O . LYS A 1 96 ? 11.227 -9.984 -13.391 1 93.19 96 LYS A O 1
ATOM 800 N N . TYR A 1 97 ? 10.758 -9.031 -11.445 1 89.62 97 TYR A N 1
ATOM 801 C CA . TYR A 1 97 ? 9.578 -9.867 -11.25 1 89.62 97 TYR A CA 1
ATOM 802 C C . TYR A 1 97 ? 8.5 -9.531 -12.273 1 89.62 97 TYR A C 1
ATOM 804 O O . TYR A 1 97 ? 7.758 -10.414 -12.719 1 89.62 97 TYR A O 1
ATOM 812 N N . PHE A 1 98 ? 8.43 -8.273 -12.641 1 89.62 98 PHE A N 1
ATOM 813 C CA . PHE A 1 98 ? 7.48 -7.875 -13.672 1 89.62 98 PHE A CA 1
ATOM 814 C C . PHE A 1 98 ? 7.84 -8.516 -15.016 1 89.62 98 PHE A C 1
ATOM 816 O O . PHE A 1 98 ? 6.961 -9.008 -15.727 1 89.62 98 PHE A O 1
ATOM 823 N N . SER A 1 99 ? 9.094 -8.531 -15.32 1 89.12 99 SER A N 1
ATOM 824 C CA . SER A 1 99 ? 9.555 -9.094 -16.578 1 89.12 99 SER A CA 1
ATOM 825 C C . SER A 1 99 ? 9.352 -10.602 -16.625 1 89.12 99 SER A C 1
ATOM 827 O O . SER A 1 99 ? 9.023 -11.156 -17.672 1 89.12 99 SER A O 1
ATOM 829 N N . ARG A 1 100 ? 9.484 -11.234 -15.539 1 84.44 100 ARG A N 1
ATOM 830 C CA . ARG A 1 100 ? 9.32 -12.68 -15.453 1 84.44 100 ARG A CA 1
ATOM 831 C C . ARG A 1 100 ? 7.855 -13.078 -15.617 1 84.44 100 ARG A C 1
ATOM 833 O O . ARG A 1 100 ? 7.555 -14.133 -16.172 1 84.44 100 ARG A O 1
ATOM 840 N N . GLY A 1 101 ? 7.055 -12.242 -15.109 1 81.5 101 GLY A N 1
ATOM 841 C CA . GLY A 1 101 ? 5.633 -12.508 -15.258 1 81.5 101 GLY A CA 1
ATOM 842 C C . GLY A 1 101 ? 5.195 -12.625 -16.703 1 81.5 101 GLY A C 1
ATOM 843 O O . GLY A 1 101 ? 4.305 -13.414 -17.031 1 81.5 101 GLY A O 1
ATOM 844 N N . PHE A 1 102 ? 5.773 -11.938 -17.5 1 77.69 102 PHE A N 1
ATOM 845 C CA . PHE A 1 102 ? 5.453 -11.992 -18.922 1 77.69 102 PHE A CA 1
ATOM 846 C C . PHE A 1 102 ? 5.895 -13.32 -19.531 1 77.69 102 PHE A C 1
ATOM 848 O O . PHE A 1 102 ? 5.254 -13.836 -20.438 1 77.69 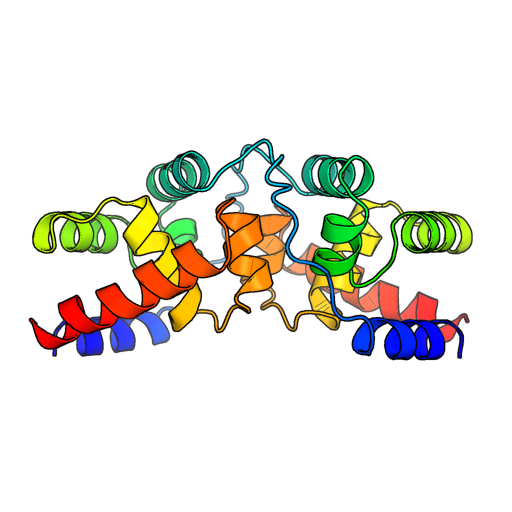102 PHE A O 1
ATOM 855 N N . GLU A 1 103 ? 6.887 -13.852 -18.953 1 75.44 103 GLU A N 1
ATOM 856 C CA . GLU A 1 103 ? 7.336 -15.164 -19.422 1 75.44 103 GLU A CA 1
ATOM 857 C C . GLU A 1 103 ? 6.328 -16.25 -19.062 1 75.44 103 GLU A C 1
ATOM 859 O O . GLU A 1 103 ? 6.113 -17.188 -19.828 1 75.44 103 GLU A O 1
ATOM 864 N N . TRP A 1 104 ? 5.746 -16.062 -17.984 1 68.75 104 TRP A N 1
ATOM 865 C CA . TRP A 1 104 ? 4.742 -17.016 -17.531 1 68.75 104 TRP A CA 1
ATOM 866 C C . TRP A 1 104 ? 3.482 -16.938 -18.391 1 68.75 104 TRP A C 1
ATOM 868 O O . TRP A 1 104 ? 2.807 -17.938 -18.609 1 68.75 104 TRP A O 1
ATOM 878 N N . ASN A 1 105 ? 3.221 -15.766 -18.812 1 63.16 105 ASN A N 1
ATOM 879 C CA . ASN A 1 105 ? 2.064 -15.547 -19.672 1 63.16 105 ASN A CA 1
ATOM 880 C C . ASN A 1 105 ? 2.271 -16.156 -21.047 1 63.16 105 ASN A C 1
ATOM 882 O O . ASN A 1 105 ? 1.322 -16.625 -21.672 1 63.16 105 ASN A O 1
ATOM 886 N N . ASP A 1 106 ? 3.463 -15.992 -21.422 1 57 106 ASP A N 1
ATOM 887 C CA . ASP A 1 106 ? 3.775 -16.578 -22.734 1 57 106 ASP A CA 1
ATOM 888 C C . ASP A 1 106 ? 3.744 -18.094 -22.672 1 57 106 ASP A C 1
ATOM 890 O O . ASP A 1 106 ? 3.541 -18.75 -23.703 1 57 106 ASP A O 1
ATOM 894 N N . GLY A 1 107 ? 4 -18.5 -21.578 1 45.97 107 GLY A N 1
ATOM 895 C CA . GLY A 1 107 ? 4.039 -19.953 -21.516 1 45.97 107 GLY A CA 1
ATOM 896 C C . GLY A 1 107 ? 2.66 -20.578 -21.422 1 45.97 107 GLY A C 1
ATOM 897 O O . GLY A 1 107 ? 2.531 -21.812 -21.406 1 45.97 107 GLY A O 1
ATOM 898 N N . VAL A 1 108 ? 1.62 -19.75 -21.016 1 43.81 108 VAL A N 1
ATOM 899 C CA . VAL A 1 108 ? 0.305 -20.391 -20.969 1 43.81 108 VAL A CA 1
ATOM 900 C C . VAL A 1 108 ? -0.499 -20 -22.219 1 43.81 108 VAL A C 1
ATOM 902 O O . VAL A 1 108 ? -0.504 -18.828 -22.609 1 43.81 108 VAL A O 1
ATOM 905 N N . MET B 1 1 ? -4.582 -17.531 -22.656 1 50.06 1 MET B N 1
ATOM 906 C CA . MET B 1 1 ? -6.039 -17.516 -22.547 1 50.06 1 MET B CA 1
ATOM 907 C C . MET B 1 1 ? -6.473 -17.578 -21.094 1 50.06 1 MET B C 1
ATOM 909 O O . MET B 1 1 ? -7.344 -16.812 -20.672 1 50.06 1 MET B O 1
ATOM 913 N N . ILE B 1 2 ? -5.754 -18.391 -20.297 1 52.88 2 ILE B N 1
ATOM 914 C CA . ILE B 1 2 ? -6.141 -18.625 -18.906 1 52.88 2 ILE B CA 1
ATOM 915 C C . ILE B 1 2 ? -5.98 -17.328 -18.109 1 52.88 2 ILE B C 1
ATOM 917 O O . ILE B 1 2 ? -6.867 -16.953 -17.344 1 52.88 2 ILE B O 1
ATOM 921 N N . MET B 1 3 ? -4.871 -16.703 -18.438 1 56.47 3 MET B N 1
ATOM 922 C CA . MET B 1 3 ? -4.609 -15.469 -17.688 1 56.47 3 MET B CA 1
ATOM 923 C C . MET B 1 3 ? -5.625 -14.391 -18.047 1 56.47 3 MET B C 1
ATOM 925 O O . MET B 1 3 ? -6.105 -13.664 -17.172 1 56.47 3 MET B O 1
ATOM 929 N N . TYR B 1 4 ? -5.828 -14.445 -19.391 1 55.97 4 TYR B N 1
ATOM 930 C CA . TYR B 1 4 ? -6.797 -13.461 -19.859 1 55.97 4 TYR B CA 1
ATOM 931 C C . TYR B 1 4 ? -8.172 -13.719 -19.266 1 55.97 4 TYR B C 1
ATOM 933 O O . TYR B 1 4 ? -8.875 -12.789 -18.875 1 55.97 4 TYR B O 1
ATOM 941 N N . CYS B 1 5 ? -8.523 -14.984 -19.359 1 51.97 5 CYS B N 1
ATOM 942 C CA . CYS B 1 5 ? -9.82 -15.344 -18.812 1 51.97 5 CYS B CA 1
ATOM 943 C C . CYS B 1 5 ? -9.906 -15 -17.328 1 51.97 5 CYS B C 1
ATOM 945 O O . CYS B 1 5 ? -10.93 -14.5 -16.859 1 51.97 5 CYS B O 1
ATOM 947 N N . TYR B 1 6 ? -8.836 -15.25 -16.781 1 53.47 6 TYR B N 1
ATOM 948 C CA . TYR B 1 6 ? -8.797 -14.977 -15.352 1 53.47 6 TYR B CA 1
ATOM 949 C C . TYR B 1 6 ? -8.859 -13.477 -15.086 1 53.47 6 TYR B C 1
ATOM 951 O O . TYR B 1 6 ? -9.578 -13.023 -14.195 1 53.47 6 TYR B O 1
ATOM 959 N N . LEU B 1 7 ? -8.242 -12.766 -16.016 1 57.84 7 LEU B N 1
ATOM 960 C CA . LEU B 1 7 ? -8.219 -11.312 -15.867 1 57.84 7 LEU B CA 1
ATOM 961 C C . LEU B 1 7 ? -9.609 -10.719 -16.078 1 57.84 7 LEU B C 1
ATOM 963 O O . LEU B 1 7 ? -9.977 -9.75 -15.406 1 57.84 7 LEU B O 1
ATOM 967 N N . ARG B 1 8 ? -10.297 -11.328 -17 1 53.28 8 ARG B N 1
ATOM 968 C CA . ARG B 1 8 ? -11.656 -10.867 -17.266 1 53.28 8 ARG B CA 1
ATOM 969 C C . ARG B 1 8 ? -12.578 -11.148 -16.078 1 53.28 8 ARG B C 1
ATOM 971 O O . ARG B 1 8 ? -13.43 -10.32 -15.75 1 53.28 8 ARG B O 1
ATOM 978 N N . LYS B 1 9 ? -12.523 -12.273 -15.633 1 54 9 LYS B N 1
ATOM 979 C CA . LYS B 1 9 ? -13.352 -12.633 -14.484 1 54 9 LYS B CA 1
ATOM 980 C C . LYS B 1 9 ? -13.07 -11.711 -13.297 1 54 9 LYS B C 1
ATOM 982 O O . LYS B 1 9 ? -13.984 -11.344 -12.562 1 54 9 LYS B O 1
ATOM 987 N N . ILE B 1 10 ? -11.891 -11.281 -13.195 1 54.06 10 ILE B N 1
ATOM 988 C CA . ILE B 1 10 ? -11.438 -10.43 -12.102 1 54.06 10 ILE B CA 1
ATOM 989 C C . ILE B 1 10 ? -12.18 -9.102 -12.141 1 54.06 10 ILE B C 1
ATOM 991 O O . ILE B 1 10 ? -12.586 -8.57 -11.102 1 54.06 10 ILE B O 1
ATOM 995 N N . ARG B 1 11 ? -12.359 -8.602 -13.328 1 52.91 11 ARG B N 1
ATOM 996 C CA . ARG B 1 11 ? -12.938 -7.266 -13.469 1 52.91 11 ARG B CA 1
ATOM 997 C C . ARG B 1 11 ? -14.406 -7.258 -13.062 1 52.91 11 ARG B C 1
ATOM 999 O O . ARG B 1 11 ? -14.93 -6.223 -12.648 1 52.91 11 ARG B O 1
ATOM 1006 N N . SER B 1 12 ? -15.086 -8.297 -13.133 1 48.41 12 SER B N 1
ATOM 1007 C CA . SER B 1 12 ? -16.547 -8.266 -13 1 48.41 12 SER B CA 1
ATOM 1008 C C . SER B 1 12 ? -16.969 -8.43 -11.547 1 48.41 12 SER B C 1
ATOM 1010 O O . SER B 1 12 ? -18.141 -8.297 -11.219 1 48.41 12 SER B O 1
ATOM 1012 N N . SER B 1 13 ? -16.172 -8.812 -10.625 1 47.41 13 SER B N 1
ATOM 1013 C CA . SER B 1 13 ? -16.781 -9.211 -9.367 1 47.41 13 SER B CA 1
ATOM 1014 C C . SER B 1 13 ? -16.844 -8.047 -8.383 1 47.41 13 SER B C 1
ATOM 1016 O O . SER B 1 13 ? -15.812 -7.441 -8.07 1 47.41 13 SER B O 1
ATOM 1018 N N . SER B 1 14 ? -18.047 -7.562 -8.211 1 48.75 14 SER B N 1
ATOM 1019 C CA . SER B 1 14 ? -18.344 -6.586 -7.176 1 48.75 14 SER B CA 1
ATOM 1020 C C . SER B 1 14 ? -17.922 -7.086 -5.801 1 48.75 14 SER B C 1
ATOM 1022 O O . SER B 1 14 ? -18.281 -8.203 -5.402 1 48.75 14 SER B O 1
ATOM 1024 N N . VAL B 1 15 ? -16.938 -6.703 -5.172 1 53.72 15 VAL B N 1
ATOM 1025 C CA . VAL B 1 15 ? -16.453 -7.133 -3.859 1 53.72 15 VAL B CA 1
ATOM 1026 C C . VAL B 1 15 ? -17.375 -6.578 -2.77 1 53.72 15 VAL B C 1
ATOM 1028 O O . VAL B 1 15 ? -17.625 -5.371 -2.721 1 53.72 15 VAL B O 1
ATOM 1031 N N . PRO B 1 16 ? -18.031 -7.445 -1.964 1 54.19 16 PRO B N 1
ATOM 1032 C CA . PRO B 1 16 ? -18.875 -6.996 -0.852 1 54.19 16 PRO B CA 1
ATOM 1033 C C . PRO B 1 16 ? -18.094 -6.219 0.204 1 54.19 16 PRO B C 1
ATOM 1035 O O . PRO B 1 16 ? -16.891 -6.469 0.407 1 54.19 16 PRO B O 1
ATOM 1038 N N . ARG B 1 17 ? -18.734 -5.234 1.002 1 55.22 17 ARG B N 1
ATOM 1039 C CA . ARG B 1 17 ? -18.203 -4.363 2.047 1 55.22 17 ARG B CA 1
ATOM 1040 C C . ARG B 1 17 ? -18.047 -5.117 3.365 1 55.22 17 ARG B C 1
ATOM 1042 O O . ARG B 1 17 ? -19.047 -5.465 4 1 55.22 17 ARG B O 1
ATOM 1049 N N . ILE B 1 18 ? -17.141 -5.914 3.625 1 59.22 18 ILE B N 1
ATOM 1050 C CA . ILE B 1 18 ? -16.922 -6.578 4.906 1 59.22 18 ILE B CA 1
ATOM 1051 C C . 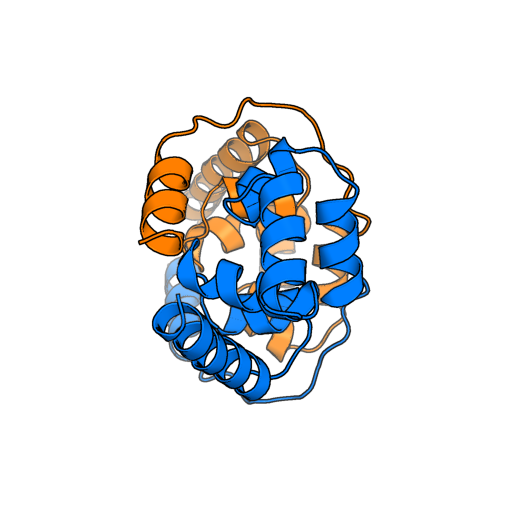ILE B 1 18 ? -15.781 -5.898 5.652 1 59.22 18 ILE B C 1
ATOM 1053 O O . ILE B 1 18 ? -14.766 -5.543 5.055 1 59.22 18 ILE B O 1
ATOM 1057 N N . ARG B 1 19 ? -16.234 -5.648 6.973 1 64.81 19 ARG B N 1
ATOM 1058 C CA . ARG B 1 19 ? -15.156 -5.176 7.836 1 64.81 19 ARG B CA 1
ATOM 1059 C C . ARG B 1 19 ? -14.086 -6.246 8.023 1 64.81 19 ARG B C 1
ATOM 1061 O O . ARG B 1 19 ? -14.344 -7.285 8.633 1 64.81 19 ARG B O 1
ATOM 1068 N N . ASP B 1 20 ? -13.148 -6.305 7.422 1 85.88 20 ASP B N 1
ATOM 1069 C CA . ASP B 1 20 ? -12.117 -7.332 7.461 1 85.88 20 ASP B CA 1
ATOM 1070 C C . ASP B 1 20 ? -10.719 -6.707 7.488 1 85.88 20 ASP B C 1
ATOM 1072 O O . ASP B 1 20 ? -9.828 -7.145 6.762 1 85.88 20 ASP B O 1
ATOM 1076 N N . ASN B 1 21 ? -10.664 -5.754 8.539 1 88.19 21 ASN B N 1
ATOM 1077 C CA . ASN B 1 21 ? -9.367 -5.137 8.781 1 88.19 21 ASN B CA 1
ATOM 1078 C C . ASN B 1 21 ? -8.516 -5.977 9.734 1 88.19 21 ASN B C 1
ATOM 1080 O O . ASN B 1 21 ? -8.727 -5.949 10.945 1 88.19 21 ASN B O 1
ATOM 1084 N N . THR B 1 22 ? -7.543 -6.707 9.172 1 92.56 22 THR B N 1
ATOM 1085 C CA . THR B 1 22 ? -6.809 -7.676 9.977 1 92.56 22 THR B CA 1
ATOM 1086 C C . THR B 1 22 ? -5.305 -7.492 9.812 1 92.56 22 THR B C 1
ATOM 1088 O O . THR B 1 22 ? -4.516 -8.297 10.312 1 92.56 22 THR B O 1
ATOM 1091 N N . SER B 1 23 ? -4.875 -6.469 9.156 1 95.88 23 SER B N 1
ATOM 1092 C CA . SER B 1 23 ? -3.447 -6.32 8.898 1 95.88 23 SER B CA 1
ATOM 1093 C C . SER B 1 23 ? -2.678 -6.039 10.188 1 95.88 23 SER B C 1
ATOM 1095 O O . SER B 1 23 ? -3.154 -5.301 11.055 1 95.88 23 SER B O 1
ATOM 1097 N N . SER B 1 24 ? -1.51 -6.52 10.258 1 96.56 24 SER B N 1
ATOM 1098 C CA . SER B 1 24 ? -0.647 -6.34 11.422 1 96.56 24 SER B CA 1
ATOM 1099 C C . SER B 1 24 ? -0.035 -4.945 11.445 1 96.56 24 SER B C 1
ATOM 1101 O O . SER B 1 24 ? 0.574 -4.547 12.445 1 96.56 24 SER B O 1
ATOM 1103 N N . LEU B 1 25 ? -0.182 -4.215 10.445 1 97.25 25 LEU B N 1
ATOM 1104 C CA . LEU B 1 25 ? 0.305 -2.844 10.375 1 97.25 25 LEU B CA 1
ATOM 1105 C C . LEU B 1 25 ? -0.815 -1.889 9.977 1 97.25 25 LEU B C 1
ATOM 1107 O O . LEU B 1 25 ? -0.886 -1.455 8.82 1 97.25 25 LEU B O 1
ATOM 1111 N N . PRO B 1 26 ? -1.604 -1.438 10.969 1 97.06 26 PRO B N 1
ATOM 1112 C CA . PRO B 1 26 ? -2.713 -0.535 10.656 1 97.06 26 PRO B CA 1
ATOM 1113 C C . PRO B 1 26 ? -2.248 0.886 10.336 1 97.06 26 PRO B C 1
ATOM 1115 O O . PRO B 1 26 ? -1.05 1.175 10.406 1 97.06 26 PRO B O 1
ATOM 1118 N N . GLY B 1 27 ? -3.191 1.721 10.055 1 97.12 27 GLY B N 1
ATOM 1119 C CA . GLY B 1 27 ? -2.939 3.033 9.484 1 97.12 27 GLY B CA 1
ATOM 1120 C C . GLY B 1 27 ? -2.057 3.906 10.359 1 97.12 27 GLY B C 1
ATOM 1121 O O . GLY B 1 27 ? -1.112 4.527 9.867 1 97.12 27 GLY B O 1
ATOM 1122 N N . PHE B 1 28 ? -2.344 3.924 11.648 1 96.5 28 PHE B N 1
ATOM 1123 C CA . PHE B 1 28 ? -1.613 4.832 12.523 1 96.5 28 PHE B CA 1
ATOM 1124 C C . PHE B 1 28 ? -0.17 4.375 12.703 1 96.5 28 PHE B C 1
ATOM 1126 O O . PHE B 1 28 ? 0.764 5.141 12.453 1 96.5 28 PHE B O 1
ATOM 1133 N N . PRO B 1 29 ? 0.098 3.146 13.008 1 97.38 29 PRO B N 1
ATOM 1134 C CA . PRO B 1 29 ? 1.48 2.668 13.094 1 97.38 29 PRO B CA 1
ATOM 1135 C C . PRO B 1 29 ? 2.23 2.805 11.766 1 97.38 29 PRO B C 1
ATOM 1137 O O . PRO B 1 29 ? 3.416 3.141 11.758 1 97.38 29 PRO B O 1
ATOM 1140 N N . TYR B 1 30 ? 1.579 2.553 10.664 1 97.5 30 TYR B N 1
ATOM 1141 C CA . TYR B 1 30 ? 2.188 2.74 9.352 1 97.5 30 TYR B CA 1
ATOM 1142 C C . TYR B 1 30 ? 2.646 4.184 9.164 1 97.5 30 TYR B C 1
ATOM 1144 O O . TYR B 1 30 ? 3.762 4.43 8.703 1 97.5 30 TYR B O 1
ATOM 1152 N N . THR B 1 31 ? 1.792 5.098 9.578 1 97.81 31 THR B N 1
ATOM 1153 C CA . THR B 1 31 ? 2.109 6.516 9.445 1 97.81 31 THR B CA 1
ATOM 1154 C C . THR B 1 31 ? 3.311 6.883 10.312 1 97.81 31 THR B C 1
ATOM 1156 O O . THR B 1 31 ? 4.199 7.613 9.875 1 97.81 31 THR B O 1
ATOM 1159 N N . LEU B 1 32 ? 3.342 6.355 11.453 1 97.06 32 LEU B N 1
ATOM 1160 C CA . LEU B 1 32 ? 4.461 6.629 12.352 1 97.06 32 LEU B CA 1
ATOM 1161 C C . LEU B 1 32 ? 5.758 6.055 11.789 1 97.06 32 LEU B C 1
ATOM 1163 O O . LEU B 1 32 ? 6.82 6.672 11.914 1 97.06 32 LEU B O 1
ATOM 1167 N N . GLU B 1 33 ? 5.723 4.863 11.227 1 96.69 33 GLU B N 1
ATOM 1168 C CA . GLU B 1 33 ? 6.902 4.281 10.594 1 96.69 33 GLU B CA 1
ATOM 1169 C C . GLU B 1 33 ? 7.457 5.203 9.508 1 96.69 33 GLU B C 1
ATOM 1171 O O . GLU B 1 33 ? 8.672 5.34 9.367 1 96.69 33 GLU B O 1
ATOM 1176 N N . LEU B 1 34 ? 6.551 5.785 8.719 1 96.19 34 LEU B N 1
ATOM 1177 C CA . LEU B 1 34 ? 6.973 6.691 7.656 1 96.19 34 LEU B CA 1
ATOM 1178 C C . LEU B 1 34 ? 7.645 7.93 8.234 1 96.19 34 LEU B C 1
ATOM 1180 O O . LEU B 1 34 ? 8.672 8.383 7.727 1 96.19 34 LEU B O 1
ATOM 1184 N N . LEU B 1 35 ? 7.09 8.398 9.359 1 95.56 35 LEU B N 1
ATOM 1185 C CA . LEU B 1 35 ? 7.59 9.625 9.969 1 95.56 35 LEU B CA 1
ATOM 1186 C C . LEU B 1 35 ? 8.891 9.367 10.719 1 95.56 35 LEU B C 1
ATOM 1188 O O . LEU B 1 35 ? 9.688 10.281 10.922 1 95.56 35 LEU B O 1
ATOM 1192 N N . GLU B 1 36 ? 9.125 8.141 11.07 1 94.81 36 GLU B N 1
ATOM 1193 C CA . GLU B 1 36 ? 10.352 7.77 11.781 1 94.81 36 GLU B CA 1
ATOM 1194 C C . GLU B 1 36 ? 11.422 7.266 10.82 1 94.81 36 GLU B C 1
ATOM 1196 O O . GLU B 1 36 ? 12.578 7.082 11.211 1 94.81 36 GLU B O 1
ATOM 1201 N N . GLY B 1 37 ? 11.016 7 9.641 1 92.38 37 GLY B N 1
ATOM 1202 C CA . GLY B 1 37 ? 11.945 6.523 8.633 1 92.38 37 GLY B CA 1
ATOM 1203 C C . GLY B 1 37 ? 12.734 7.637 7.973 1 92.38 37 GLY B C 1
ATOM 1204 O O . GLY B 1 37 ? 12.883 8.719 8.539 1 92.38 37 GLY B O 1
ATOM 1205 N N . SER B 1 38 ? 13.312 7.328 6.867 1 92.62 38 SER B N 1
ATOM 1206 C CA . SER B 1 38 ? 14.102 8.305 6.133 1 92.62 38 SER B CA 1
ATOM 1207 C C . SER B 1 38 ? 13.219 9.367 5.492 1 92.62 38 SER B C 1
ATOM 1209 O O . SER B 1 38 ? 12.039 9.125 5.23 1 92.62 38 SER B O 1
ATOM 1211 N N . ASN B 1 39 ? 13.805 10.461 5.188 1 93.25 39 ASN B N 1
ATOM 1212 C CA . ASN B 1 39 ? 13.086 11.508 4.465 1 93.25 39 ASN B CA 1
ATOM 1213 C C . ASN B 1 39 ? 12.664 11.039 3.074 1 93.25 39 ASN B C 1
ATOM 1215 O O . ASN B 1 39 ? 11.625 11.453 2.564 1 93.25 39 ASN B O 1
ATOM 1219 N N . THR B 1 40 ? 13.453 10.156 2.52 1 93.12 40 THR B N 1
ATOM 1220 C CA . THR B 1 40 ? 13.148 9.609 1.205 1 93.12 40 THR B CA 1
ATOM 1221 C C . THR B 1 40 ? 11.828 8.844 1.234 1 93.12 40 THR B C 1
ATOM 1223 O O . THR B 1 40 ? 11 8.992 0.334 1 93.12 40 THR B O 1
ATOM 1226 N N . GLN B 1 41 ? 11.609 8.141 2.297 1 94.75 41 GLN B N 1
ATOM 1227 C CA . GLN B 1 41 ? 10.375 7.379 2.416 1 94.75 41 GLN B CA 1
ATOM 1228 C C . GLN B 1 41 ? 9.164 8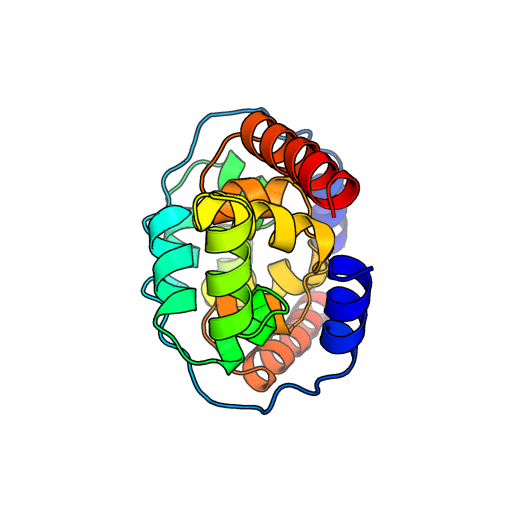.305 2.531 1 94.75 41 GLN B C 1
ATOM 1230 O O . GLN B 1 41 ? 8.125 8.047 1.924 1 94.75 41 GLN B O 1
ATOM 1235 N N . CYS B 1 42 ? 9.312 9.281 3.301 1 94.56 42 CYS B N 1
ATOM 1236 C CA . CYS B 1 42 ? 8.227 10.242 3.469 1 94.56 42 CYS B CA 1
ATOM 1237 C C . CYS B 1 42 ? 7.902 10.938 2.152 1 94.56 42 CYS B C 1
ATOM 1239 O O . CYS B 1 42 ? 6.734 11.055 1.775 1 94.56 42 CYS B O 1
ATOM 1241 N N . GLN B 1 43 ? 8.961 11.367 1.453 1 93.88 43 GLN B N 1
ATOM 1242 C CA . GLN B 1 43 ? 8.789 12.023 0.162 1 93.88 43 GLN B CA 1
ATOM 1243 C C . GLN B 1 43 ? 8.109 11.094 -0.841 1 93.88 43 GLN B C 1
ATOM 1245 O O . GLN B 1 43 ? 7.219 11.516 -1.58 1 93.88 43 GLN B O 1
ATOM 1250 N N . GLU B 1 44 ? 8.547 9.93 -0.822 1 93.06 44 GLU B N 1
ATOM 1251 C CA . GLU B 1 44 ? 8.008 8.969 -1.781 1 93.06 44 GLU B CA 1
ATOM 1252 C C . GLU B 1 44 ? 6.555 8.633 -1.476 1 93.06 44 GLU B C 1
ATOM 1254 O O . GLU B 1 44 ? 5.734 8.516 -2.389 1 93.06 44 GLU B O 1
ATOM 1259 N N . MET B 1 45 ? 6.227 8.531 -0.211 1 94.56 45 MET B N 1
ATOM 1260 C CA . MET B 1 45 ? 4.91 8 0.134 1 94.56 45 MET B CA 1
ATOM 1261 C C . MET B 1 45 ? 3.92 9.133 0.39 1 94.56 45 MET B C 1
ATOM 1263 O O . MET B 1 45 ? 2.719 8.977 0.169 1 94.56 45 MET B O 1
ATOM 1267 N N . MET B 1 46 ? 4.43 10.289 0.838 1 93.25 46 MET B N 1
ATOM 1268 C CA . MET B 1 46 ? 3.539 11.375 1.24 1 93.25 46 MET B CA 1
ATOM 1269 C C . MET B 1 46 ? 3.695 12.578 0.316 1 93.25 46 MET B C 1
ATOM 1271 O O . MET B 1 46 ? 2.953 13.555 0.43 1 93.25 46 MET B O 1
ATOM 1275 N N . ARG B 1 47 ? 4.625 12.523 -0.484 1 91.44 47 ARG B N 1
ATOM 1276 C CA . ARG B 1 47 ? 4.93 13.594 -1.422 1 91.44 47 ARG B CA 1
ATOM 1277 C C . ARG B 1 47 ? 5.289 14.883 -0.683 1 91.44 47 ARG B C 1
ATOM 1279 O O . ARG B 1 47 ? 5.176 15.977 -1.238 1 91.44 47 ARG B O 1
ATOM 1286 N N . LEU B 1 48 ? 5.633 14.797 0.57 1 92.69 48 LEU B N 1
ATOM 1287 C CA . LEU B 1 48 ? 6.145 15.859 1.433 1 92.69 48 LEU B CA 1
ATOM 1288 C C . LEU B 1 48 ? 7.367 15.383 2.211 1 92.69 48 LEU B C 1
ATOM 1290 O O . LEU B 1 48 ? 7.504 14.188 2.49 1 92.69 48 LEU B O 1
ATOM 1294 N N . SER B 1 49 ? 8.281 16.391 2.504 1 92.31 49 SER B N 1
ATOM 1295 C CA . SER B 1 49 ? 9.32 16.062 3.479 1 92.31 49 SER B CA 1
ATOM 1296 C C . SER B 1 49 ? 8.719 15.789 4.852 1 92.31 49 SER B C 1
ATOM 1298 O O . SER B 1 49 ? 7.602 16.219 5.148 1 92.31 49 SER B O 1
ATOM 1300 N N . ARG B 1 50 ? 9.453 15.102 5.605 1 94.69 50 ARG B N 1
ATOM 1301 C CA . ARG B 1 50 ? 9.016 14.789 6.961 1 94.69 50 ARG B CA 1
ATOM 1302 C C . ARG B 1 50 ? 8.68 16.062 7.734 1 94.69 50 ARG B C 1
ATOM 1304 O O . ARG B 1 50 ? 7.629 16.141 8.383 1 94.69 50 ARG B O 1
ATOM 1311 N N . VAL B 1 51 ? 9.523 17.031 7.715 1 93.56 51 VAL B N 1
ATOM 1312 C CA . VAL B 1 51 ? 9.352 18.281 8.438 1 93.56 51 VAL B CA 1
ATOM 1313 C C . VAL B 1 51 ? 8.094 19 7.938 1 93.56 51 VAL B C 1
ATOM 1315 O O . VAL B 1 51 ? 7.277 19.469 8.734 1 93.56 51 VAL B O 1
ATOM 1318 N N . ALA B 1 52 ? 7.93 19.078 6.605 1 93.38 52 ALA B N 1
ATOM 1319 C CA . ALA B 1 52 ? 6.766 19.734 6.016 1 93.38 52 ALA B CA 1
ATOM 1320 C C . ALA B 1 52 ? 5.473 19.031 6.422 1 93.38 52 ALA B C 1
ATOM 1322 O O . ALA B 1 52 ? 4.48 19.688 6.75 1 93.38 52 ALA B O 1
ATOM 1323 N N . TYR B 1 53 ? 5.523 17.719 6.426 1 94.44 53 TYR B N 1
ATOM 1324 C CA . TYR B 1 53 ? 4.367 16.922 6.832 1 94.44 53 TYR B CA 1
ATOM 1325 C C . TYR B 1 53 ? 3.957 17.25 8.266 1 94.44 53 TYR B C 1
ATOM 1327 O O . TYR B 1 53 ? 2.783 17.516 8.531 1 94.44 53 TYR B O 1
ATOM 1335 N N . ILE B 1 54 ? 4.895 17.25 9.148 1 93.94 54 ILE B N 1
ATOM 1336 C CA . ILE B 1 54 ? 4.637 17.5 10.562 1 93.94 54 ILE B CA 1
ATOM 1337 C C . ILE B 1 54 ? 4.129 18.922 10.75 1 93.94 54 ILE B C 1
ATOM 1339 O O . ILE B 1 54 ? 3.199 19.156 11.523 1 93.94 54 ILE B O 1
ATOM 1343 N N . GLU B 1 55 ? 4.691 19.828 10.039 1 92.19 55 GLU B N 1
ATOM 1344 C CA . GLU B 1 55 ? 4.273 21.234 10.133 1 92.19 55 GLU B CA 1
ATOM 1345 C C . GLU B 1 55 ? 2.826 21.406 9.68 1 92.19 55 GLU B C 1
ATOM 1347 O O . GLU B 1 55 ? 2.064 22.156 10.297 1 92.19 55 GLU B O 1
ATOM 1352 N N . ILE B 1 56 ? 2.494 20.719 8.648 1 89.75 56 ILE B N 1
ATOM 1353 C CA . ILE B 1 56 ? 1.137 20.828 8.117 1 89.75 56 ILE B CA 1
ATOM 1354 C C . ILE B 1 56 ? 0.155 20.188 9.102 1 89.75 56 ILE B C 1
ATOM 1356 O O . ILE B 1 56 ? -0.919 20.734 9.359 1 89.75 56 ILE B O 1
ATOM 1360 N N . CYS B 1 57 ? 0.495 19.016 9.602 1 92.5 57 CYS B N 1
ATOM 1361 C CA . CYS B 1 57 ? -0.348 18.375 10.609 1 92.5 57 CYS B CA 1
ATOM 1362 C C . CYS B 1 57 ? -0.582 19.312 11.789 1 92.5 57 CYS B C 1
ATOM 1364 O O . CYS B 1 57 ? -1.707 19.438 12.281 1 92.5 57 CYS B O 1
ATOM 1366 N N . ASN B 1 58 ? 0.471 20.047 12.234 1 90.31 58 ASN B N 1
ATOM 1367 C CA . ASN B 1 58 ? 0.375 20.969 13.359 1 90.31 58 ASN B CA 1
ATOM 1368 C C . ASN B 1 58 ? -0.471 22.188 13.016 1 90.31 58 ASN B C 1
ATOM 1370 O O . ASN B 1 58 ? -1.283 22.641 13.828 1 90.31 58 ASN B O 1
ATOM 1374 N N . HIS B 1 59 ? -0.287 22.672 11.883 1 86.62 59 HIS B N 1
ATOM 1375 C CA . HIS B 1 59 ? -1.005 23.859 11.438 1 86.62 59 HIS B CA 1
ATOM 1376 C C . HIS B 1 59 ? -2.506 23.609 11.367 1 86.62 59 HIS B C 1
ATOM 1378 O O . HIS B 1 59 ? -3.301 24.422 11.828 1 86.62 59 HIS B O 1
ATOM 1384 N N . PHE B 1 60 ? -2.912 22.453 10.867 1 85.88 60 PHE B N 1
ATOM 1385 C CA . PHE B 1 60 ? -4.32 22.125 10.672 1 85.88 60 PHE B CA 1
ATOM 1386 C C . PHE B 1 60 ? -4.875 21.375 11.867 1 85.88 60 PHE B C 1
ATOM 1388 O O . PHE B 1 60 ? -6.07 21.062 11.922 1 85.88 60 PHE B O 1
ATOM 1395 N N . LYS B 1 61 ? -3.988 21.109 12.836 1 88.19 61 LYS B N 1
ATOM 1396 C CA . LYS B 1 61 ? -4.367 20.344 14.023 1 88.19 61 LYS B CA 1
ATOM 1397 C C . LYS B 1 61 ? -5.031 19.031 13.641 1 88.19 61 LYS B C 1
ATOM 1399 O O . LYS B 1 61 ? -6.121 18.703 14.125 1 88.19 61 LYS B O 1
ATOM 1404 N N . GLN B 1 62 ? -4.488 18.344 12.672 1 87.5 62 GLN B N 1
ATOM 1405 C CA . GLN B 1 62 ? -4.961 17.031 12.219 1 87.5 62 GLN B CA 1
ATOM 1406 C C . GLN B 1 62 ? -4.066 15.914 12.742 1 87.5 62 GLN B C 1
ATOM 1408 O O . GLN B 1 62 ? -2.855 16.094 12.875 1 87.5 62 GLN B O 1
ATOM 1413 N N . LEU B 1 63 ? -4.742 14.867 12.898 1 89.62 63 LEU B N 1
ATOM 1414 C CA . LEU B 1 63 ? -3.967 13.672 13.242 1 89.62 63 LEU B CA 1
ATOM 1415 C C . LEU B 1 63 ? -3.113 13.227 12.055 1 89.62 63 LEU B C 1
ATOM 1417 O O . LEU B 1 63 ? -3.557 13.281 10.906 1 89.62 63 LEU B O 1
ATOM 1421 N N . GLU B 1 64 ? -1.992 12.703 12.375 1 93.62 64 GLU B N 1
ATOM 1422 C CA . GLU B 1 64 ? -1.018 12.305 11.367 1 93.62 64 GLU B CA 1
ATOM 1423 C C . GLU B 1 64 ? -1.613 11.289 10.398 1 93.62 64 GLU B C 1
ATOM 1425 O O . GLU B 1 64 ? -1.418 11.391 9.18 1 93.62 64 GLU B O 1
ATOM 1430 N N . GLU B 1 65 ? -2.377 10.398 10.945 1 95.81 65 GLU B N 1
ATOM 1431 C CA . GLU B 1 65 ? -2.949 9.375 10.07 1 95.81 65 GLU B CA 1
ATOM 1432 C C . GLU B 1 65 ? -3.969 9.984 9.109 1 95.81 65 GLU B C 1
ATOM 1434 O O . GLU B 1 65 ? -4.066 9.562 7.957 1 95.81 65 GLU B O 1
ATOM 1439 N N . LYS B 1 66 ? -4.738 10.883 9.586 1 94.88 66 LYS B N 1
ATOM 1440 C CA . LYS B 1 66 ? -5.766 11.492 8.75 1 94.88 66 LYS B CA 1
ATOM 1441 C C . LYS B 1 66 ? -5.148 12.227 7.562 1 94.88 66 LYS B C 1
ATOM 1443 O O . LYS B 1 66 ? -5.652 12.141 6.441 1 94.88 66 LYS B O 1
ATOM 1448 N N . MET B 1 67 ? -4.105 12.891 7.836 1 94.25 67 MET B N 1
ATOM 1449 C CA . MET B 1 67 ? -3.381 13.586 6.777 1 94.25 67 MET B CA 1
ATOM 1450 C C . MET B 1 67 ? -2.775 12.594 5.785 1 94.25 67 MET B C 1
ATOM 1452 O O . MET B 1 67 ? -2.809 12.82 4.574 1 94.25 67 MET B O 1
ATOM 1456 N N . ALA B 1 68 ? -2.244 11.539 6.328 1 96.19 68 ALA B N 1
ATOM 1457 C CA . ALA B 1 68 ? -1.658 10.516 5.465 1 96.19 68 ALA B CA 1
ATOM 1458 C C . ALA B 1 68 ? -2.705 9.93 4.52 1 96.19 68 ALA B C 1
ATOM 1460 O O . ALA B 1 68 ? -2.443 9.758 3.324 1 96.19 68 ALA B O 1
ATOM 1461 N N . ILE B 1 69 ? -3.857 9.633 5.055 1 96 69 ILE B N 1
ATOM 1462 C CA . ILE B 1 69 ? -4.945 9.109 4.238 1 96 69 ILE B CA 1
ATOM 1463 C C . ILE B 1 69 ? -5.281 10.102 3.129 1 96 69 ILE B C 1
ATOM 1465 O O . ILE B 1 69 ? -5.375 9.727 1.958 1 96 69 ILE B O 1
ATOM 1469 N N . PHE B 1 70 ? -5.445 11.359 3.465 1 94.19 70 PHE B N 1
ATOM 1470 C CA . PHE B 1 70 ? -5.77 12.414 2.506 1 94.19 70 PHE B CA 1
ATOM 1471 C C . PHE B 1 70 ? -4.711 12.492 1.413 1 94.19 70 PHE B C 1
ATOM 1473 O O . PHE B 1 70 ? -5.035 12.5 0.224 1 94.19 70 PHE B O 1
ATOM 1480 N N . LEU B 1 71 ? -3.477 12.461 1.728 1 93.25 71 LEU B N 1
ATOM 1481 C CA . LEU B 1 71 ? -2.383 12.625 0.775 1 93.25 71 LEU B CA 1
ATOM 1482 C C . LEU B 1 71 ? -2.26 11.398 -0.127 1 93.25 71 LEU B C 1
ATOM 1484 O O . LEU B 1 71 ? -1.906 11.523 -1.303 1 93.25 71 LEU B O 1
ATOM 1488 N N . HIS B 1 72 ? -2.482 10.172 0.455 1 93.81 72 HIS B N 1
ATOM 1489 C CA . HIS B 1 72 ? -2.461 8.969 -0.375 1 93.81 72 HIS B CA 1
ATOM 1490 C C . HIS B 1 72 ? -3.506 9.047 -1.483 1 93.81 72 HIS B C 1
ATOM 1492 O O . HIS B 1 72 ? -3.242 8.648 -2.619 1 93.81 72 HIS B O 1
ATOM 1498 N N . VAL B 1 73 ? -4.605 9.617 -1.183 1 92.12 73 VAL B N 1
ATOM 1499 C CA . VAL B 1 73 ? -5.688 9.711 -2.158 1 92.12 73 VAL B CA 1
ATOM 1500 C C . VAL B 1 73 ? -5.316 10.703 -3.252 1 92.12 73 VAL B C 1
ATOM 1502 O O . VAL B 1 73 ? -5.445 10.406 -4.441 1 92.12 73 VAL B O 1
ATOM 1505 N N . ILE B 1 74 ? -4.781 11.766 -2.947 1 88.38 74 ILE B N 1
ATOM 1506 C C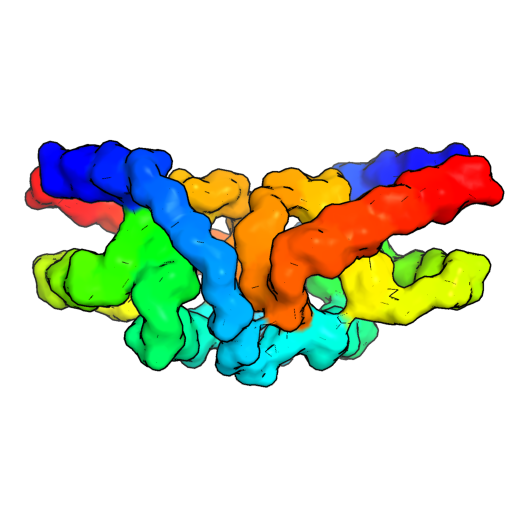A . ILE B 1 74 ? -4.605 12.836 -3.916 1 88.38 74 ILE B CA 1
ATOM 1507 C C . ILE B 1 74 ? -3.27 12.672 -4.637 1 88.38 74 ILE B C 1
ATOM 1509 O O . ILE B 1 74 ? -3.152 12.992 -5.82 1 88.38 74 ILE B O 1
ATOM 1513 N N . SER B 1 75 ? -2.209 12.219 -4.055 1 86.81 75 SER B N 1
ATOM 1514 C CA . SER B 1 75 ? -0.855 12.25 -4.598 1 86.81 75 SER B CA 1
ATOM 1515 C C . SER B 1 75 ? -0.562 11.016 -5.438 1 86.81 75 SER B C 1
ATOM 1517 O O . SER B 1 75 ? 0.26 11.055 -6.355 1 86.81 75 SER B O 1
ATOM 1519 N N . HIS B 1 76 ? -1.14 9.906 -5.211 1 85.94 76 HIS B N 1
ATOM 1520 C CA . HIS B 1 76 ? -0.785 8.664 -5.883 1 85.94 76 HIS B CA 1
ATOM 1521 C C . HIS B 1 76 ? -1.937 8.156 -6.742 1 85.94 76 HIS B C 1
ATOM 1523 O O . HIS B 1 76 ? -1.834 7.09 -7.359 1 85.94 76 HIS B O 1
ATOM 1529 N N . ASN B 1 77 ? -2.943 8.828 -6.742 1 81.94 77 ASN B N 1
ATOM 1530 C CA . ASN B 1 77 ? -4.105 8.352 -7.484 1 81.94 77 ASN B CA 1
ATOM 1531 C C . ASN B 1 77 ? -4.488 6.934 -7.07 1 81.94 77 ASN B C 1
ATOM 1533 O O . ASN B 1 77 ? -4.762 6.086 -7.922 1 81.94 77 ASN B O 1
ATOM 1537 N N . ASP B 1 78 ? -4.336 6.73 -5.812 1 87.88 78 ASP B N 1
ATOM 1538 C CA . ASP B 1 78 ? -4.652 5.406 -5.277 1 87.88 78 ASP B CA 1
ATOM 1539 C C . ASP B 1 78 ? -6.16 5.156 -5.289 1 87.88 78 ASP B C 1
ATOM 1541 O O . ASP B 1 78 ? -6.941 6.051 -4.961 1 87.88 78 ASP B O 1
ATOM 1545 N N . ARG B 1 79 ? -6.531 4.004 -5.688 1 87.62 79 ARG B N 1
ATOM 1546 C CA . ARG B 1 79 ? -7.914 3.57 -5.523 1 87.62 79 ARG B CA 1
ATOM 1547 C C . ARG B 1 79 ? -8.305 3.535 -4.051 1 87.62 79 ARG B C 1
ATOM 1549 O O . ARG B 1 79 ? -7.48 3.23 -3.189 1 87.62 79 ARG B O 1
ATOM 1556 N N . VAL B 1 80 ? -9.562 3.809 -3.795 1 90.19 80 VAL B N 1
ATOM 1557 C CA . VAL B 1 80 ? -10.102 3.834 -2.439 1 90.19 80 VAL B CA 1
ATOM 1558 C C . VAL B 1 80 ? -9.859 2.488 -1.76 1 90.19 80 VAL B C 1
ATOM 1560 O O . VAL B 1 80 ? -9.57 2.434 -0.563 1 90.19 80 VAL B O 1
ATOM 1563 N N . ILE B 1 81 ? -9.969 1.394 -2.533 1 91.75 81 ILE B N 1
ATOM 1564 C CA . ILE B 1 81 ? -9.789 0.052 -1.989 1 91.75 81 ILE B CA 1
ATOM 1565 C C . ILE B 1 81 ? -8.359 -0.109 -1.469 1 91.75 81 ILE B C 1
ATOM 1567 O O . ILE B 1 81 ? -8.141 -0.712 -0.416 1 91.75 81 ILE B O 1
ATOM 1571 N N . LYS B 1 82 ? -7.387 0.429 -2.168 1 93.38 82 LYS B N 1
ATOM 1572 C CA . LYS B 1 82 ? -5.996 0.339 -1.739 1 93.38 82 LYS B CA 1
ATOM 1573 C C . LYS B 1 82 ? -5.75 1.167 -0.481 1 93.38 82 LYS B C 1
ATOM 1575 O O . LYS B 1 82 ? -5.031 0.737 0.422 1 93.38 82 LYS B O 1
ATOM 1580 N N . VAL B 1 83 ? -6.387 2.291 -0.45 1 95.38 83 VAL B N 1
ATOM 1581 C CA . VAL B 1 83 ? -6.211 3.17 0.702 1 95.38 83 VAL B CA 1
ATOM 1582 C C . VAL B 1 83 ? -6.871 2.549 1.932 1 95.38 83 VAL B C 1
ATOM 1584 O O . VAL B 1 83 ? -6.289 2.547 3.02 1 95.38 83 VAL B O 1
ATOM 1587 N N . LYS B 1 84 ? -8.109 2.047 1.774 1 96.06 84 LYS B N 1
ATOM 1588 C CA . LYS B 1 84 ? -8.805 1.434 2.9 1 96.06 84 LYS B CA 1
ATOM 1589 C C . LYS B 1 84 ? -8.023 0.249 3.457 1 96.06 84 LYS B C 1
ATOM 1591 O O . LYS B 1 84 ? -7.977 0.042 4.672 1 96.06 84 LYS B O 1
ATOM 1596 N N . ARG B 1 85 ? -7.332 -0.538 2.666 1 94.56 85 ARG B N 1
ATOM 1597 C CA . ARG B 1 85 ? -6.574 -1.707 3.1 1 94.56 85 ARG B CA 1
ATOM 1598 C C . ARG B 1 85 ? -5.23 -1.301 3.697 1 94.56 85 ARG B C 1
ATOM 1600 O O . ARG B 1 85 ? -4.758 -1.924 4.648 1 94.56 85 ARG B O 1
ATOM 1607 N N . ARG B 1 86 ? -4.664 -0.266 3.191 1 95.56 86 ARG B N 1
ATOM 1608 C CA . ARG B 1 86 ? -3.402 0.218 3.738 1 95.56 86 ARG B CA 1
ATOM 1609 C C . ARG B 1 86 ? -3.59 0.767 5.148 1 95.56 86 ARG B C 1
ATOM 1611 O O . ARG B 1 86 ? -2.801 0.469 6.047 1 95.56 86 ARG B O 1
ATOM 1618 N N . PHE B 1 87 ? -4.672 1.48 5.305 1 97.06 87 PHE B N 1
ATOM 1619 C CA . PHE B 1 87 ? -4.848 2.188 6.566 1 97.06 87 PHE B CA 1
ATOM 1620 C C . PHE B 1 87 ? -5.852 1.465 7.457 1 97.06 87 PHE B C 1
ATOM 1622 O O . PHE B 1 87 ? -6.082 1.873 8.594 1 97.06 87 PHE B O 1
ATOM 1629 N N . GLN B 1 88 ? -6.418 0.453 6.934 1 96.12 88 GLN B N 1
ATOM 1630 C CA . GLN B 1 88 ? -7.281 -0.438 7.699 1 96.12 88 GLN B CA 1
ATOM 1631 C C . GLN B 1 88 ? -8.508 0.301 8.219 1 96.12 88 GLN B C 1
ATOM 1633 O O . GLN B 1 88 ? -8.82 0.233 9.414 1 96.12 88 GLN B O 1
ATOM 1638 N N . HIS B 1 89 ? -9.125 0.99 7.301 1 95.31 89 HIS B N 1
ATOM 1639 C CA . HIS B 1 89 ? -10.375 1.683 7.594 1 95.31 89 HIS B CA 1
ATOM 1640 C C . HIS B 1 89 ? -11.438 1.363 6.547 1 95.31 89 HIS B C 1
ATOM 1642 O O . HIS B 1 89 ? -11.117 0.908 5.449 1 95.31 89 HIS B O 1
ATOM 1648 N N . ALA B 1 90 ? -12.672 1.545 6.914 1 93.5 90 ALA B N 1
ATOM 1649 C CA . ALA B 1 90 ? -13.758 1.394 5.953 1 93.5 90 ALA B CA 1
ATOM 1650 C C . ALA B 1 90 ? -13.703 2.482 4.887 1 93.5 90 ALA B C 1
ATOM 1652 O O . ALA B 1 90 ? -13.117 3.547 5.105 1 93.5 90 ALA B O 1
ATOM 1653 N N . THR B 1 91 ? -14.367 2.189 3.791 1 93.25 91 THR B N 1
ATOM 1654 C CA . THR B 1 91 ? -14.367 3.117 2.666 1 93.25 91 THR B CA 1
ATOM 1655 C C . THR B 1 91 ? -15.016 4.441 3.061 1 93.25 91 THR B C 1
ATOM 1657 O O . THR B 1 91 ? -14.578 5.508 2.615 1 93.25 91 THR B O 1
ATOM 1660 N N . HIS B 1 92 ? -15.984 4.422 3.959 1 91.69 92 HIS B N 1
ATOM 1661 C CA . HIS B 1 92 ? -16.656 5.66 4.34 1 91.69 92 HIS B CA 1
ATOM 1662 C C . HIS B 1 92 ? -15.719 6.57 5.137 1 91.69 92 HIS B C 1
ATOM 1664 O O . HIS B 1 92 ? -15.812 7.793 5.047 1 91.69 92 HIS B O 1
ATOM 1670 N N . ILE B 1 93 ? -14.836 6.027 5.898 1 91.81 93 ILE B N 1
ATOM 1671 C CA . ILE B 1 93 ? -13.859 6.801 6.66 1 91.81 93 ILE B CA 1
ATOM 1672 C C . ILE B 1 93 ? -12.859 7.449 5.707 1 91.81 93 ILE B C 1
ATOM 1674 O O . ILE B 1 93 ? -12.469 8.602 5.906 1 91.81 93 ILE B O 1
ATOM 1678 N N . VAL B 1 94 ? -12.5 6.762 4.695 1 94.25 94 VAL B N 1
ATOM 1679 C CA . VAL B 1 94 ? -11.602 7.301 3.68 1 94.25 94 VAL B CA 1
ATOM 1680 C C . VAL B 1 94 ? -12.266 8.484 2.982 1 94.25 94 VAL B C 1
ATOM 1682 O O . VAL B 1 94 ? -11.656 9.547 2.822 1 94.25 94 VAL B O 1
ATOM 1685 N N . HIS B 1 95 ? -13.516 8.344 2.58 1 93.06 95 HIS B N 1
ATOM 1686 C CA . HIS B 1 95 ? -14.266 9.414 1.932 1 93.06 95 HIS B CA 1
ATOM 1687 C C . HIS B 1 95 ? -14.383 10.633 2.842 1 93.06 95 HIS B C 1
ATOM 1689 O O . HIS B 1 95 ? -14.258 11.766 2.383 1 93.06 95 HIS B O 1
ATOM 1695 N N . LYS B 1 96 ? -14.633 10.375 4.113 1 93.19 96 LYS B N 1
ATOM 1696 C CA . LYS B 1 96 ? -14.734 11.453 5.09 1 93.19 96 LYS B CA 1
ATOM 1697 C C . LYS B 1 96 ? -13.445 12.258 5.16 1 93.19 96 LYS B C 1
ATOM 1699 O O . LYS B 1 96 ? -13.477 13.492 5.145 1 93.19 96 LYS B O 1
ATOM 1704 N N . TYR B 1 97 ? -12.359 11.57 5.273 1 89.69 97 TYR B N 1
ATOM 1705 C CA . TYR B 1 97 ? -11.078 12.258 5.395 1 89.69 97 TYR B CA 1
ATOM 1706 C C . TYR B 1 97 ? -10.719 12.984 4.102 1 89.69 97 TYR B C 1
ATOM 1708 O O . TYR B 1 97 ? -10.109 14.055 4.129 1 89.69 97 TYR B O 1
ATOM 1716 N N . PHE B 1 98 ? -11.117 12.406 2.996 1 89.81 98 PHE B N 1
ATOM 1717 C CA . PHE B 1 98 ? -10.906 13.07 1.719 1 89.81 98 PHE B CA 1
ATOM 1718 C C . PHE B 1 98 ? -11.711 14.367 1.638 1 89.81 98 PHE B C 1
ATOM 1720 O O . PHE B 1 98 ? -11.203 15.391 1.185 1 89.81 98 PHE B O 1
ATOM 1727 N N . SER B 1 99 ? -12.922 14.32 2.102 1 89 99 SER B N 1
ATOM 1728 C CA . SER B 1 99 ? -13.797 15.484 2.055 1 89 99 SER B CA 1
ATOM 1729 C C . SER B 1 99 ? -13.305 16.594 2.988 1 89 99 SER B C 1
ATOM 1731 O O . SER B 1 99 ? -13.414 17.781 2.666 1 89 99 SER B O 1
ATOM 1733 N N . ARG B 1 100 ? -12.766 16.219 4.074 1 84.38 100 ARG B N 1
ATOM 1734 C CA . ARG B 1 100 ? -12.266 17.172 5.055 1 84.38 100 ARG B CA 1
ATOM 1735 C C . ARG B 1 100 ? -11.016 17.875 4.543 1 84.38 100 ARG B C 1
ATOM 1737 O O . ARG B 1 100 ? -10.781 19.047 4.848 1 84.38 100 ARG B O 1
ATOM 1744 N N . GLY B 1 101 ? -10.281 17.125 3.832 1 81.44 101 GLY B N 1
ATOM 1745 C CA . GLY B 1 101 ? -9.086 17.719 3.256 1 81.44 101 GLY B CA 1
ATOM 1746 C C . GLY B 1 101 ? -9.383 18.906 2.357 1 81.44 101 GLY B C 1
ATOM 1747 O O . GLY B 1 101 ? -8.602 19.859 2.305 1 81.44 101 GLY B O 1
ATOM 1748 N N . PHE B 1 102 ? -10.406 18.875 1.736 1 77.62 102 PHE B N 1
ATOM 1749 C CA . PHE B 1 102 ? -10.805 19.969 0.87 1 77.62 102 PHE B CA 1
ATOM 1750 C C . PHE B 1 102 ? -11.172 21.203 1.694 1 77.62 102 PHE B C 1
ATOM 1752 O O . PHE B 1 102 ? -10.945 22.344 1.262 1 77.62 102 PHE B O 1
ATOM 1759 N N . GLU B 1 103 ? -11.625 20.938 2.842 1 75.25 103 GLU B N 1
ATOM 1760 C CA . GLU B 1 103 ? -11.93 22.062 3.736 1 75.25 103 GLU B CA 1
ATOM 1761 C C . GLU B 1 103 ? -10.656 22.766 4.195 1 75.25 103 GLU B C 1
ATOM 1763 O O . GLU B 1 103 ? -10.633 23.984 4.336 1 75.25 103 GLU B O 1
ATOM 1768 N N . TRP B 1 104 ? -9.672 22 4.352 1 68.5 104 TRP B N 1
ATOM 1769 C CA . TRP B 1 104 ? -8.391 22.547 4.777 1 68.5 104 TRP B CA 1
ATOM 1770 C C . TRP B 1 104 ? -7.75 23.359 3.658 1 68.5 104 TRP B C 1
ATOM 1772 O O . TRP B 1 104 ? -7.062 24.344 3.918 1 68.5 104 TRP B O 1
ATOM 1782 N N . ASN B 1 105 ? -7.992 22.938 2.496 1 63.53 105 ASN B N 1
ATOM 1783 C CA . ASN B 1 105 ? -7.473 23.641 1.331 1 63.53 105 ASN B CA 1
ATOM 1784 C C . ASN B 1 105 ? -8.18 24.969 1.123 1 63.53 105 ASN B C 1
ATOM 1786 O O . ASN B 1 105 ? -7.562 25.953 0.692 1 63.53 105 ASN B O 1
ATOM 1790 N N . ASP B 1 106 ? -9.406 24.875 1.373 1 56.81 106 ASP B N 1
ATOM 1791 C CA . ASP B 1 106 ? -10.172 26.109 1.237 1 56.81 106 ASP B CA 1
ATOM 1792 C C . ASP B 1 106 ? -9.789 27.109 2.322 1 56.81 106 ASP B C 1
ATOM 1794 O O . ASP B 1 106 ? -9.961 28.312 2.146 1 56.81 106 ASP B O 1
ATOM 1798 N N . GLY B 1 107 ? -9.398 26.562 3.314 1 45.97 107 GLY B N 1
ATOM 1799 C CA . GLY B 1 107 ? -9.094 27.484 4.391 1 45.97 107 GLY B CA 1
ATOM 1800 C C . GLY B 1 107 ? -7.734 28.141 4.242 1 45.97 107 GLY B C 1
ATOM 1801 O O . GLY B 1 107 ? -7.352 28.984 5.059 1 45.97 107 GLY B O 1
ATOM 1802 N N . VAL B 1 108 ? -6.844 27.531 3.373 1 44.16 108 VAL B N 1
ATOM 1803 C CA . VAL B 1 108 ? -5.559 28.203 3.227 1 44.16 108 VAL B CA 1
ATOM 1804 C C . VAL B 1 108 ? -5.531 28.984 1.911 1 44.16 108 VAL B C 1
ATOM 1806 O O . VAL B 1 108 ? -5.953 28.469 0.871 1 44.16 108 VAL B O 1
#

InterPro domains:
  IPR058353 Domain of unknown function DUF8040 [PF26138] (22-102)